Protein AF-A0A383SAB3-F1 (afdb_monomer_lite)

Secondary structure (DSSP, 8-state):
-----------TT-TT---------PPPP-----S----S-------GGG--SHHHHHHHHHHHHHHHHHHHHTSTTS---------------------------PPP-----GGGS--SS-GGGHHHHHHHHHT-SSHHHHHHHHHHHBTTTEETTEE-TTHHHHHHHHHHHHHTT---HHHHHHHHHHHHHHHT-EE-HHHHHTT---HHHHHHHHHHTTHHHHHHHTTT---HHHHHHHHHHHHHH---HHHHHHHHHHHGGG--SHHHHHHHHHHHTT-

Structure (mmCIF, N/CA/C/O backbone):
data_AF-A0A383SAB3-F1
#
_entry.id   AF-A0A383SAB3-F1
#
loop_
_atom_site.group_PDB
_atom_site.id
_atom_site.type_symbol
_atom_site.label_atom_id
_atom_site.label_alt_id
_atom_site.label_comp_id
_atom_site.label_asym_id
_atom_site.label_entity_id
_atom_site.label_seq_id
_atom_site.pdbx_PDB_ins_code
_atom_site.Cartn_x
_atom_site.Cartn_y
_atom_site.Cartn_z
_atom_site.occupancy
_atom_site.B_iso_or_equiv
_atom_site.auth_seq_id
_atom_site.auth_comp_id
_atom_site.auth_asym_id
_atom_site.auth_atom_id
_atom_site.pdbx_PDB_model_num
ATOM 1 N N . MET A 1 1 ? 2.280 35.292 -30.117 1.00 26.11 1 MET A N 1
ATOM 2 C CA . MET A 1 1 ? 1.836 35.722 -28.777 1.00 26.11 1 MET A CA 1
ATOM 3 C C . MET A 1 1 ? 2.493 34.779 -27.786 1.00 26.11 1 MET A C 1
ATOM 5 O O . MET A 1 1 ? 2.210 33.592 -27.833 1.00 26.11 1 MET A O 1
ATOM 9 N N . THR A 1 2 ? 3.459 35.274 -27.017 1.00 22.58 2 THR A N 1
ATOM 10 C CA . THR A 1 2 ? 4.266 34.495 -26.065 1.00 22.58 2 THR A CA 1
ATOM 11 C C . THR A 1 2 ? 3.622 34.627 -24.689 1.00 22.58 2 THR A C 1
ATOM 13 O O . THR A 1 2 ? 3.412 35.750 -24.236 1.00 22.58 2 THR A O 1
ATOM 16 N N . LEU A 1 3 ? 3.266 33.519 -24.038 1.00 21.50 3 LEU A N 1
ATOM 17 C CA . LEU A 1 3 ? 2.732 33.537 -22.673 1.00 21.50 3 LEU A CA 1
ATOM 18 C C . LEU A 1 3 ? 3.895 33.459 -21.679 1.00 21.50 3 LEU A C 1
ATOM 20 O O . LEU A 1 3 ? 4.522 32.415 -21.537 1.00 21.50 3 LEU A O 1
ATOM 24 N N . ILE A 1 4 ? 4.173 34.571 -20.995 1.00 24.61 4 ILE A N 1
ATOM 25 C CA . ILE A 1 4 ? 5.025 34.619 -19.802 1.00 24.61 4 ILE A CA 1
ATOM 26 C C . ILE A 1 4 ? 4.080 34.716 -18.602 1.00 24.61 4 ILE A C 1
ATOM 28 O O . ILE A 1 4 ? 3.370 35.708 -18.458 1.00 24.61 4 ILE A O 1
ATOM 32 N N . PHE A 1 5 ? 4.049 33.690 -17.750 1.00 24.27 5 PHE A N 1
ATOM 33 C CA . PHE A 1 5 ? 3.331 33.736 -16.476 1.00 24.27 5 PHE A CA 1
ATOM 34 C C . PHE A 1 5 ? 4.288 34.170 -15.362 1.00 24.27 5 PHE A C 1
ATOM 36 O O . PHE A 1 5 ? 5.189 33.424 -14.988 1.00 24.27 5 PHE A O 1
ATOM 43 N N . TRP A 1 6 ? 4.045 35.346 -14.787 1.00 23.72 6 TRP A N 1
ATOM 44 C CA . TRP A 1 6 ? 4.377 35.632 -13.393 1.00 23.72 6 TRP A CA 1
ATOM 45 C C . TRP A 1 6 ? 3.052 35.729 -12.645 1.00 23.72 6 TRP A C 1
ATOM 47 O O . TRP A 1 6 ? 2.234 36.590 -12.952 1.00 23.72 6 TRP A O 1
ATOM 57 N N . ASN A 1 7 ? 2.814 34.833 -11.690 1.00 23.66 7 ASN A N 1
ATOM 58 C CA . ASN A 1 7 ? 1.684 34.956 -10.780 1.00 23.66 7 ASN A CA 1
ATOM 59 C C . ASN A 1 7 ? 2.190 34.820 -9.347 1.00 23.66 7 ASN A C 1
ATOM 61 O O . ASN A 1 7 ? 2.565 33.727 -8.924 1.00 23.66 7 ASN A O 1
ATOM 65 N N . LYS A 1 8 ? 2.159 35.926 -8.606 1.00 26.81 8 LYS A N 1
ATOM 66 C CA . LYS A 1 8 ? 1.722 35.901 -7.215 1.00 26.81 8 LYS A CA 1
ATOM 67 C C . LYS A 1 8 ? 0.891 37.146 -6.954 1.00 26.81 8 LYS A C 1
ATOM 69 O O . LYS A 1 8 ? 1.346 38.260 -7.193 1.00 26.81 8 LYS A O 1
ATOM 74 N N . HIS A 1 9 ? -0.291 36.930 -6.391 1.00 31.17 9 HIS A N 1
ATOM 75 C CA . HIS A 1 9 ? -0.923 37.885 -5.498 1.00 31.17 9 HIS A CA 1
ATOM 76 C C . HIS A 1 9 ? 0.098 38.325 -4.434 1.00 31.17 9 HIS A C 1
ATOM 78 O O . HIS A 1 9 ? 0.350 37.619 -3.461 1.00 31.17 9 HIS A O 1
ATOM 84 N N . VAL A 1 10 ? 0.704 39.486 -4.671 1.00 32.12 10 VAL A N 1
ATOM 85 C CA . VAL A 1 10 ? 1.356 40.361 -3.695 1.00 32.12 10 VAL A CA 1
ATOM 86 C C . VAL A 1 10 ? 0.712 41.740 -3.888 1.00 32.12 10 VAL A C 1
ATOM 88 O O . VAL A 1 10 ? 0.345 42.110 -5.001 1.00 32.12 10 VAL A O 1
ATOM 91 N N . GLN A 1 11 ? 0.473 42.423 -2.773 1.00 28.91 11 GLN A N 1
ATOM 92 C CA . GLN A 1 11 ? -0.430 43.564 -2.580 1.00 28.91 11 GLN A CA 1
ATOM 93 C C . GLN A 1 11 ? -0.123 44.842 -3.414 1.00 28.91 11 GLN A C 1
ATOM 95 O O . GLN A 1 11 ? 0.973 44.968 -3.960 1.00 28.91 11 GLN A O 1
ATOM 100 N N . PRO A 1 12 ? -1.071 45.807 -3.514 1.00 29.52 12 PRO A N 1
ATOM 101 C CA . PRO A 1 12 ? -1.128 46.831 -4.575 1.00 29.52 12 PRO A CA 1
ATOM 102 C C . PRO A 1 12 ? -0.145 48.024 -4.540 1.00 29.52 12 PRO A C 1
ATOM 104 O O . PRO A 1 12 ? -0.437 49.025 -5.188 1.00 29.52 12 PRO A O 1
ATOM 107 N N . GLU A 1 13 ? 1.002 47.982 -3.856 1.00 30.59 13 GLU A N 1
ATOM 108 C CA . GLU A 1 13 ? 1.811 49.207 -3.631 1.00 30.59 13 GLU A CA 1
ATOM 109 C C . GLU A 1 13 ? 3.139 49.310 -4.416 1.00 30.59 13 GLU A C 1
ATOM 111 O O . GLU A 1 13 ? 3.912 50.233 -4.190 1.00 30.59 13 GLU A O 1
ATOM 116 N N . MET A 1 14 ? 3.418 48.430 -5.391 1.00 25.55 14 MET A N 1
ATOM 117 C CA . MET A 1 14 ? 4.738 48.383 -6.072 1.00 25.55 14 MET A CA 1
ATOM 118 C C . MET A 1 14 ? 4.723 48.526 -7.609 1.00 25.55 14 MET A C 1
ATOM 120 O O . MET A 1 14 ? 5.726 48.256 -8.271 1.00 25.55 14 MET A O 1
ATOM 124 N N . ILE A 1 15 ? 3.622 48.982 -8.215 1.00 30.52 15 ILE A N 1
ATOM 125 C CA . ILE A 1 15 ? 3.552 49.227 -9.669 1.00 30.52 15 ILE A CA 1
ATOM 126 C C . ILE A 1 15 ? 3.970 50.671 -9.975 1.00 30.52 15 ILE A C 1
ATOM 128 O O . ILE A 1 15 ? 3.125 51.544 -10.156 1.00 30.52 15 ILE A O 1
ATOM 132 N N . SER A 1 16 ? 5.273 50.950 -10.061 1.00 29.11 16 SER A N 1
ATOM 133 C CA . SER A 1 16 ? 5.726 52.212 -10.678 1.00 29.11 16 SER A CA 1
ATOM 134 C C . SER A 1 16 ? 7.083 52.191 -11.379 1.00 29.11 16 SER A C 1
ATOM 136 O O . SER A 1 16 ? 7.506 53.230 -11.882 1.00 29.11 16 SER A O 1
ATOM 138 N N . LEU A 1 17 ? 7.750 51.045 -11.537 1.00 30.14 17 LEU A N 1
ATOM 139 C CA . LEU A 1 17 ? 8.958 50.984 -12.360 1.00 30.14 17 LEU A CA 1
ATOM 140 C C . LEU A 1 17 ? 8.946 49.787 -13.303 1.00 30.14 17 LEU A C 1
ATOM 142 O O . LEU A 1 17 ? 8.675 48.668 -12.894 1.00 30.14 17 LEU A O 1
ATOM 146 N N . VAL A 1 18 ? 9.317 50.073 -14.554 1.00 28.33 18 VAL A N 1
ATOM 147 C CA . VAL A 1 18 ? 9.632 49.171 -15.682 1.00 28.33 18 VAL A CA 1
ATOM 148 C C . VAL A 1 18 ? 8.635 49.316 -16.841 1.00 28.33 18 VAL A C 1
ATOM 150 O O . VAL A 1 18 ? 7.926 48.408 -17.261 1.00 28.33 18 VAL A O 1
ATOM 153 N N . LYS A 1 19 ? 8.641 50.517 -17.425 1.00 32.97 19 LYS A N 1
ATOM 154 C CA . LYS A 1 19 ? 8.488 50.708 -18.871 1.00 32.97 19 LYS A CA 1
ATOM 155 C C . LYS A 1 19 ? 9.777 51.360 -19.363 1.00 32.97 19 LYS A C 1
ATOM 157 O O . LYS A 1 19 ? 9.941 52.551 -19.111 1.00 32.97 19 LYS A O 1
ATOM 162 N N . LYS A 1 20 ? 10.661 50.602 -20.028 1.00 30.05 20 LYS A N 1
ATOM 163 C CA . LYS A 1 20 ? 11.461 51.049 -21.189 1.00 30.05 20 LYS A CA 1
ATOM 164 C C . LYS A 1 20 ? 12.427 49.971 -21.715 1.00 30.05 20 LYS A C 1
ATOM 166 O O . LYS A 1 20 ? 13.166 49.372 -20.948 1.00 30.05 20 LYS A O 1
ATOM 171 N N . ASP A 1 21 ? 12.371 49.823 -23.041 1.00 35.38 21 ASP A N 1
ATOM 172 C CA . ASP A 1 21 ? 13.425 49.458 -24.003 1.00 35.38 21 ASP A CA 1
ATOM 173 C C . ASP A 1 21 ? 14.078 48.064 -23.991 1.00 35.38 21 ASP A C 1
ATOM 175 O O . ASP A 1 21 ? 15.051 47.862 -23.282 1.00 35.38 21 ASP A O 1
ATOM 179 N N . VAL A 1 22 ? 13.681 47.189 -24.939 1.00 28.53 22 VAL A N 1
ATOM 180 C CA . VAL A 1 22 ? 14.609 46.334 -25.728 1.00 28.53 22 VAL A CA 1
ATOM 181 C C . VAL A 1 22 ? 14.022 46.059 -27.138 1.00 28.53 22 VAL A C 1
ATOM 183 O O . VAL A 1 22 ? 12.864 45.667 -27.267 1.00 28.53 22 VAL A O 1
ATOM 186 N N . LYS A 1 23 ? 14.822 46.270 -28.200 1.00 26.89 23 LYS A N 1
ATOM 187 C CA . LYS A 1 23 ? 14.536 46.021 -29.642 1.00 26.89 23 LYS A CA 1
ATOM 188 C C . LYS A 1 23 ? 15.012 44.614 -30.085 1.00 26.89 23 LYS A C 1
ATOM 190 O O . LYS A 1 23 ? 16.007 44.150 -29.538 1.00 26.89 23 LYS A O 1
ATOM 195 N N . PRO A 1 24 ? 14.417 43.967 -31.114 1.00 33.78 24 PRO A N 1
ATOM 196 C CA . PRO A 1 24 ? 14.868 42.659 -31.610 1.00 33.78 24 PRO A CA 1
ATOM 197 C C . PRO A 1 24 ? 15.977 42.771 -32.681 1.00 33.78 24 PRO A C 1
ATOM 199 O O . PRO A 1 24 ? 15.892 43.621 -33.568 1.00 33.78 24 PRO A O 1
ATOM 202 N N . GLN A 1 25 ? 16.984 41.888 -32.639 1.00 27.11 25 GLN A N 1
ATOM 203 C CA . GLN A 1 25 ? 17.977 41.674 -33.709 1.00 27.11 25 GLN A CA 1
ATOM 204 C C . GLN A 1 25 ? 17.886 40.238 -34.261 1.00 27.11 25 GLN A C 1
ATOM 206 O O . GLN A 1 25 ? 17.720 39.285 -33.504 1.00 27.11 25 GLN A O 1
ATOM 211 N N . LEU A 1 26 ? 17.971 40.119 -35.592 1.00 30.52 26 LEU A N 1
ATOM 212 C CA . LEU A 1 26 ? 17.999 38.886 -36.395 1.00 30.52 26 LEU A CA 1
ATOM 213 C C . LEU A 1 26 ? 19.404 38.250 -36.386 1.00 30.52 26 LEU A C 1
ATOM 215 O O . LEU A 1 26 ? 20.393 38.976 -36.469 1.00 30.52 26 LEU A O 1
ATOM 219 N N . LEU A 1 27 ? 19.488 36.915 -36.365 1.00 26.72 27 LEU A N 1
ATOM 220 C CA . LEU A 1 27 ? 20.730 36.147 -36.563 1.00 26.72 27 LEU A CA 1
ATOM 221 C C . LEU A 1 27 ? 20.838 35.613 -38.011 1.00 26.72 27 LEU A C 1
ATOM 223 O O . LEU A 1 27 ? 19.799 35.314 -38.608 1.00 26.72 27 LEU A O 1
ATOM 227 N N . PRO A 1 28 ? 22.057 35.478 -38.581 1.00 27.86 28 PRO A N 1
ATOM 228 C CA . PRO A 1 28 ? 22.278 34.942 -39.924 1.00 27.86 28 PRO A CA 1
ATOM 229 C C . PRO A 1 28 ? 22.400 33.405 -39.958 1.00 27.86 28 PRO A C 1
ATOM 231 O O . PRO A 1 28 ? 22.571 32.747 -38.933 1.00 27.86 28 PRO A O 1
ATOM 234 N N . ALA A 1 29 ? 22.281 32.869 -41.175 1.00 36.28 29 ALA A N 1
ATOM 235 C CA . ALA A 1 29 ? 22.234 31.455 -41.540 1.00 36.28 29 ALA A CA 1
ATOM 236 C C . ALA A 1 29 ? 23.601 30.730 -41.511 1.00 36.28 29 ALA A C 1
ATOM 238 O O . ALA A 1 29 ? 24.644 31.373 -41.575 1.00 36.28 29 ALA A O 1
ATOM 239 N N . ASP A 1 30 ? 23.512 29.390 -41.509 1.00 27.77 30 ASP A N 1
ATOM 240 C CA . ASP A 1 30 ? 24.533 28.347 -41.751 1.00 27.77 30 ASP A CA 1
ATOM 241 C C . ASP A 1 30 ? 25.254 27.719 -40.546 1.00 27.77 30 ASP A C 1
ATOM 243 O O . ASP A 1 30 ? 26.310 28.197 -40.152 1.00 27.77 30 ASP A O 1
ATOM 247 N N . ILE A 1 31 ? 24.781 26.538 -40.092 1.00 25.88 31 ILE A N 1
ATOM 248 C CA . ILE A 1 31 ? 25.624 25.433 -39.569 1.00 25.88 31 ILE A CA 1
ATOM 249 C C . ILE A 1 31 ? 24.997 24.063 -39.936 1.00 25.88 31 ILE A C 1
ATOM 251 O O . ILE A 1 31 ? 23.820 23.811 -39.679 1.00 25.88 31 ILE A O 1
ATOM 255 N N . ARG A 1 32 ? 25.802 23.170 -40.542 1.00 25.53 32 ARG A N 1
ATOM 256 C CA . ARG A 1 32 ? 25.488 21.766 -40.897 1.00 25.53 32 ARG A CA 1
ATOM 257 C C . ARG A 1 32 ? 25.635 20.821 -39.694 1.00 25.53 32 ARG A C 1
ATOM 259 O O . ARG A 1 32 ? 26.532 20.996 -38.878 1.00 25.53 32 ARG A O 1
ATOM 266 N N . MET A 1 33 ? 24.802 19.777 -39.637 1.00 29.23 33 MET A N 1
ATOM 267 C CA . MET A 1 33 ? 24.785 18.777 -38.561 1.00 29.23 33 MET A CA 1
ATOM 268 C C . MET A 1 33 ? 25.847 17.680 -38.729 1.00 29.23 33 MET A C 1
ATOM 270 O O . MET A 1 33 ? 25.784 16.914 -39.687 1.00 29.23 33 MET A O 1
ATOM 274 N N . THR A 1 34 ? 26.722 17.528 -37.731 1.00 26.19 34 THR A N 1
ATOM 275 C CA . THR A 1 34 ? 27.390 16.261 -37.377 1.00 26.19 34 THR A CA 1
ATOM 276 C C . THR A 1 34 ? 27.716 16.252 -35.880 1.00 26.19 34 THR A C 1
ATOM 278 O O . THR A 1 34 ? 28.284 17.221 -35.387 1.00 26.19 34 THR A O 1
ATOM 281 N N . GLY A 1 35 ? 27.424 15.144 -35.191 1.00 23.03 35 GLY A N 1
ATOM 282 C CA . GLY A 1 35 ? 27.874 14.875 -33.817 1.00 23.03 35 GLY A CA 1
ATOM 283 C C . GLY A 1 35 ? 26.851 15.243 -32.740 1.00 23.03 35 GLY A C 1
ATOM 284 O O . GLY A 1 35 ? 26.605 16.410 -32.463 1.00 23.03 35 GLY A O 1
ATOM 285 N N . VAL A 1 36 ? 26.254 14.223 -32.123 1.00 35.06 36 VAL A N 1
ATOM 286 C CA . VAL A 1 36 ? 25.335 14.354 -30.986 1.00 35.06 36 VAL A CA 1
ATOM 287 C C . VAL A 1 36 ? 26.075 14.951 -29.784 1.00 35.06 36 VAL A C 1
ATOM 289 O O . VAL A 1 36 ? 27.025 14.363 -29.279 1.00 35.06 36 VAL A O 1
ATOM 292 N N . SER A 1 37 ? 25.599 16.102 -29.312 1.00 22.95 37 SER A N 1
ATOM 293 C CA . SER A 1 37 ? 25.908 16.689 -28.006 1.00 22.95 37 SER A CA 1
ATOM 294 C C . SER A 1 37 ? 24.652 17.408 -27.520 1.00 22.95 37 SER A C 1
ATOM 296 O O . SER A 1 37 ? 24.275 18.446 -28.061 1.00 22.95 37 SER A O 1
ATOM 298 N N . TRP A 1 38 ? 23.965 16.837 -26.530 1.00 26.48 38 TRP A N 1
ATOM 299 C CA . TRP A 1 38 ? 22.809 17.475 -25.903 1.00 26.48 38 TRP A CA 1
ATOM 300 C C . TRP A 1 38 ? 23.276 18.326 -24.723 1.00 26.48 38 TRP A C 1
ATOM 302 O O . TRP A 1 38 ? 23.442 17.835 -23.609 1.00 26.48 38 TRP A O 1
ATOM 312 N N . ARG A 1 39 ? 23.465 19.622 -24.968 1.00 29.12 39 ARG A N 1
ATOM 313 C CA . ARG A 1 39 ? 23.349 20.665 -23.944 1.00 29.12 39 ARG A CA 1
ATOM 314 C C . ARG A 1 39 ? 22.649 21.865 -24.567 1.00 29.12 39 ARG A C 1
ATOM 316 O O . ARG A 1 39 ? 23.322 22.700 -25.147 1.00 29.12 39 ARG A O 1
ATOM 323 N N . GLU A 1 40 ? 21.317 21.877 -24.492 1.00 25.33 40 GLU A N 1
ATOM 324 C CA . GLU A 1 40 ? 20.430 23.047 -24.327 1.00 25.33 40 GLU A CA 1
ATOM 325 C C . GLU A 1 40 ? 18.946 22.635 -24.494 1.00 25.33 40 GLU A C 1
ATOM 327 O O . GLU A 1 40 ? 18.661 21.611 -25.121 1.00 25.33 40 GLU A O 1
ATOM 332 N N . PRO A 1 41 ? 17.991 23.365 -23.878 1.00 26.78 41 PRO A N 1
ATOM 333 C CA . PRO A 1 41 ? 16.586 22.966 -23.815 1.00 26.78 41 PRO A CA 1
ATOM 334 C C . PRO A 1 41 ? 15.902 23.010 -25.186 1.00 26.78 41 PRO A C 1
ATOM 336 O O . PRO A 1 41 ? 15.956 24.005 -25.907 1.00 26.78 41 PRO A O 1
ATOM 339 N N . VAL A 1 42 ? 15.190 21.933 -25.518 1.00 24.41 42 VAL A N 1
ATOM 340 C CA . VAL A 1 42 ? 14.361 21.841 -26.724 1.00 24.41 42 VAL A CA 1
ATOM 341 C C . VAL A 1 42 ? 13.137 22.743 -26.562 1.00 24.41 42 VAL A C 1
ATOM 343 O O . VAL A 1 42 ? 12.252 22.471 -25.751 1.00 24.41 42 VAL A O 1
ATOM 346 N N . ALA A 1 43 ? 13.058 23.815 -27.349 1.00 27.00 43 ALA A N 1
ATOM 347 C CA . ALA A 1 43 ? 11.837 24.600 -27.479 1.00 27.00 43 ALA A CA 1
ATOM 348 C C . ALA A 1 43 ? 10.835 23.838 -28.362 1.00 27.00 43 ALA A C 1
ATOM 350 O O . ALA A 1 43 ? 10.998 23.752 -29.578 1.00 27.00 43 ALA A O 1
ATOM 351 N N . ILE A 1 44 ? 9.786 23.280 -27.754 1.00 29.58 44 ILE A N 1
ATOM 352 C CA . ILE A 1 44 ? 8.686 22.645 -28.487 1.00 29.58 44 ILE A CA 1
ATOM 353 C C . ILE A 1 44 ? 7.732 23.747 -28.966 1.00 29.58 44 ILE A C 1
ATOM 355 O O . ILE A 1 44 ? 7.040 24.380 -28.167 1.00 29.58 44 ILE A O 1
ATOM 359 N N . GLN A 1 45 ? 7.682 23.990 -30.277 1.00 29.98 45 GLN A N 1
ATOM 360 C CA . GLN A 1 45 ? 6.653 24.834 -30.888 1.00 29.98 45 GLN A CA 1
ATOM 361 C C . GLN A 1 45 ? 5.331 24.057 -30.955 1.00 29.98 45 GLN A C 1
ATOM 363 O O . GLN A 1 45 ? 5.182 23.140 -31.757 1.00 29.98 45 GLN A O 1
ATOM 368 N N . LEU A 1 46 ? 4.355 24.439 -30.129 1.00 34.66 46 LEU A N 1
ATOM 369 C CA . LEU A 1 46 ? 2.978 23.947 -30.226 1.00 34.66 46 LEU A CA 1
ATOM 370 C C . LEU A 1 46 ? 2.096 25.015 -30.887 1.00 34.66 46 LEU A C 1
ATOM 372 O O . LEU A 1 46 ? 1.967 26.131 -30.380 1.00 34.66 46 LEU A O 1
ATOM 376 N N . ASP A 1 47 ? 1.486 24.678 -32.028 1.00 33.94 47 ASP A N 1
ATOM 377 C CA . ASP A 1 47 ? 0.526 25.548 -32.717 1.00 33.94 47 ASP A CA 1
ATOM 378 C C . ASP A 1 47 ? -0.856 25.454 -32.053 1.00 33.94 47 ASP A C 1
ATOM 380 O O . ASP A 1 47 ? -1.669 24.568 -32.327 1.00 33.94 47 ASP A O 1
ATOM 384 N N . VAL A 1 48 ? -1.121 26.400 -31.153 1.00 34.06 48 VAL A N 1
ATOM 385 C CA . VAL A 1 48 ? -2.334 26.457 -30.321 1.00 34.06 48 VAL A CA 1
ATOM 386 C C . VAL A 1 48 ? -3.608 26.698 -31.153 1.00 34.06 48 VAL A C 1
ATOM 388 O O . VAL A 1 48 ? -4.713 26.460 -30.672 1.00 34.06 48 VAL A O 1
ATOM 391 N N . ARG A 1 49 ? -3.502 27.110 -32.429 1.00 34.03 49 ARG A N 1
ATOM 392 C CA . ARG A 1 49 ? -4.677 27.385 -33.283 1.00 34.03 49 ARG A CA 1
ATOM 393 C C . ARG A 1 49 ? -5.443 26.137 -33.737 1.00 34.03 49 ARG A C 1
ATOM 395 O O . ARG A 1 49 ? -6.557 26.280 -34.230 1.00 34.03 49 ARG A O 1
ATOM 402 N N . LYS A 1 50 ? -4.897 24.930 -33.548 1.00 35.88 50 LYS A N 1
ATOM 403 C CA . LYS A 1 50 ? -5.565 23.654 -33.882 1.00 35.88 50 LYS A CA 1
ATOM 404 C C . LYS A 1 50 ? -6.122 22.887 -32.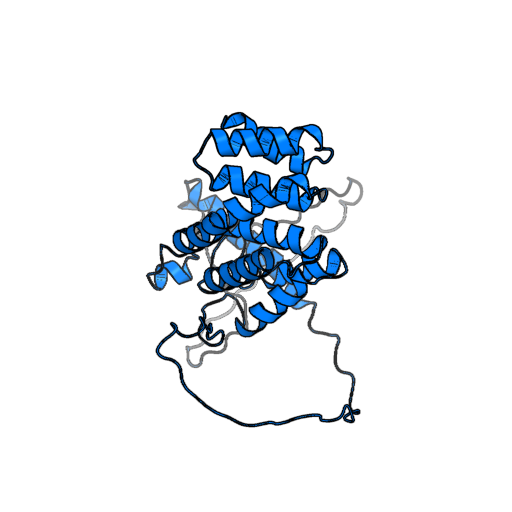673 1.00 35.88 50 LYS A C 1
ATOM 406 O O . LYS A 1 50 ? -6.630 21.784 -32.842 1.00 35.88 50 LYS A O 1
ATOM 411 N N . MET A 1 51 ? -6.038 23.435 -31.459 1.00 40.00 51 MET A N 1
ATOM 412 C CA . MET A 1 51 ? -6.354 22.705 -30.225 1.00 40.00 51 MET A CA 1
ATOM 413 C C . MET A 1 51 ? -7.684 23.166 -29.617 1.00 40.00 51 MET A C 1
ATOM 415 O O . MET A 1 51 ? -7.725 24.108 -28.833 1.00 40.00 51 MET A O 1
ATOM 419 N N . THR A 1 52 ? -8.784 22.499 -29.977 1.00 35.78 52 THR A N 1
ATOM 420 C CA . THR A 1 52 ? -10.151 22.841 -29.524 1.00 35.78 52 THR A CA 1
ATOM 421 C C . THR A 1 52 ? -10.758 21.839 -28.533 1.00 35.78 52 THR A C 1
ATOM 423 O O . THR A 1 52 ? -11.918 21.989 -28.156 1.00 35.78 52 THR A O 1
ATOM 426 N N . SER A 1 53 ? -10.006 20.828 -28.072 1.00 39.66 53 SER A N 1
ATOM 427 C CA . SER A 1 53 ? -10.529 19.787 -27.170 1.00 39.66 53 SER A CA 1
ATOM 428 C C . SER A 1 53 ? -9.933 19.850 -25.757 1.00 39.66 53 SER A C 1
ATOM 430 O O . SER A 1 53 ? -8.756 20.167 -25.572 1.00 39.66 53 SER A O 1
ATOM 432 N N . ARG A 1 54 ? -10.739 19.481 -24.747 1.00 35.12 54 ARG A N 1
ATOM 433 C CA . ARG A 1 54 ? -10.337 19.376 -23.328 1.00 35.12 54 ARG A CA 1
ATOM 434 C C . ARG A 1 54 ? -9.101 18.490 -23.107 1.00 35.12 54 ARG A C 1
ATOM 436 O O . ARG A 1 54 ? -8.319 18.775 -22.207 1.00 35.12 54 ARG A O 1
ATOM 443 N N . ALA A 1 55 ? -8.881 17.478 -23.949 1.00 31.67 55 ALA A N 1
ATOM 444 C CA . ALA A 1 55 ? -7.716 16.596 -23.868 1.00 31.67 55 ALA A CA 1
ATOM 445 C C . ALA A 1 55 ? -6.393 17.340 -24.139 1.00 31.67 55 ALA A C 1
ATOM 447 O O . ALA A 1 55 ? -5.377 17.055 -23.510 1.00 31.67 55 ALA A O 1
ATOM 448 N N . SER A 1 56 ? -6.407 18.353 -25.010 1.00 33.66 56 SER A N 1
ATOM 449 C CA . SER A 1 56 ? -5.210 19.121 -25.374 1.00 33.66 56 SER A CA 1
ATOM 450 C C . SER A 1 56 ? -4.734 20.056 -24.252 1.00 33.66 56 SER A C 1
ATOM 452 O O . SER A 1 56 ? -3.539 20.306 -24.126 1.00 33.66 56 SER A O 1
ATOM 454 N N . LEU A 1 57 ? -5.646 20.528 -23.393 1.00 33.84 57 LEU A N 1
ATOM 455 C CA . LEU A 1 57 ? -5.319 21.350 -22.219 1.00 33.84 57 LEU A CA 1
ATOM 456 C C . LEU A 1 57 ? -4.695 20.529 -21.080 1.00 33.84 57 LEU A C 1
ATOM 458 O O . LEU A 1 57 ? -3.797 21.017 -20.395 1.00 33.84 57 LEU A O 1
ATOM 462 N N . VAL A 1 58 ? -5.121 19.272 -20.910 1.00 35.16 58 VAL A N 1
ATOM 463 C CA . VAL A 1 58 ? -4.575 18.355 -19.891 1.00 35.16 58 VAL A CA 1
ATOM 464 C C . VAL A 1 58 ? -3.114 18.014 -20.184 1.00 35.16 58 VAL A C 1
ATOM 466 O O . VAL A 1 58 ? -2.290 18.014 -19.273 1.00 35.16 58 VAL A O 1
ATOM 469 N N . VAL A 1 59 ? -2.764 17.803 -21.456 1.00 36.53 59 VAL A N 1
ATOM 470 C CA . VAL A 1 59 ? -1.382 17.510 -21.876 1.00 36.53 59 VAL A CA 1
ATOM 471 C C . VAL A 1 59 ? -0.443 18.686 -21.576 1.00 36.53 59 VAL A C 1
ATOM 473 O O . VAL A 1 59 ? 0.660 18.483 -21.074 1.00 36.53 59 VAL A O 1
ATOM 476 N N . ILE A 1 60 ? -0.892 19.924 -21.804 1.00 36.66 60 ILE A N 1
ATOM 477 C CA . ILE A 1 60 ? -0.096 21.128 -21.514 1.00 36.66 60 ILE A CA 1
ATOM 478 C C . ILE A 1 60 ? 0.107 21.305 -20.003 1.00 36.66 60 ILE A C 1
ATOM 480 O O . ILE A 1 60 ? 1.209 21.640 -19.566 1.00 36.66 60 ILE A O 1
ATOM 484 N N . LEU A 1 61 ? -0.926 21.042 -19.196 1.00 32.56 61 LEU A N 1
ATOM 485 C CA . LEU A 1 61 ? -0.823 21.132 -17.740 1.00 32.56 61 LEU A CA 1
ATOM 486 C C . LEU A 1 61 ? 0.125 20.060 -17.173 1.00 32.56 61 LEU A C 1
ATOM 488 O O . LEU A 1 61 ? 0.938 20.376 -16.306 1.00 32.56 61 LEU A O 1
ATOM 492 N N . LYS A 1 62 ? 0.086 18.833 -17.717 1.00 35.88 62 LYS A N 1
ATOM 493 C CA . LYS A 1 62 ? 1.009 17.743 -17.356 1.00 35.88 62 LYS A CA 1
ATOM 494 C C . LYS A 1 62 ? 2.471 18.120 -17.625 1.00 35.88 62 LYS A C 1
ATOM 496 O O . LYS A 1 62 ? 3.296 18.017 -16.724 1.00 35.88 62 LYS A O 1
ATOM 501 N N . ILE A 1 63 ? 2.779 18.659 -18.809 1.00 37.34 63 ILE A N 1
ATOM 502 C CA . ILE A 1 63 ? 4.148 19.085 -19.165 1.00 37.34 63 ILE A CA 1
ATOM 503 C C . ILE A 1 63 ? 4.640 20.224 -18.253 1.00 37.34 63 ILE A C 1
ATOM 505 O O . ILE A 1 63 ? 5.789 20.219 -17.807 1.00 37.34 63 ILE A O 1
ATOM 509 N N . TYR A 1 64 ? 3.777 21.196 -17.937 1.00 32.75 64 TYR A N 1
ATOM 510 C CA . TYR A 1 64 ? 4.137 22.331 -17.080 1.00 32.75 64 TYR A CA 1
ATOM 511 C C . TYR A 1 64 ? 4.414 21.917 -15.622 1.00 32.75 64 TYR A C 1
ATOM 513 O O . TYR A 1 64 ? 5.307 22.473 -14.980 1.00 32.75 64 TYR A O 1
ATOM 521 N N . ILE A 1 65 ? 3.683 20.924 -15.105 1.00 36.78 65 ILE A N 1
ATOM 522 C CA . ILE A 1 65 ? 3.894 20.375 -13.758 1.00 36.78 65 ILE A CA 1
ATOM 523 C C . ILE A 1 65 ? 5.207 19.579 -13.698 1.00 36.78 65 ILE A C 1
ATOM 525 O O . ILE A 1 65 ? 6.007 19.828 -12.794 1.00 36.78 65 ILE A O 1
ATOM 529 N N . SER A 1 66 ? 5.493 18.724 -14.689 1.00 39.06 66 SER A N 1
ATOM 530 C CA . SER A 1 66 ? 6.760 17.977 -14.769 1.00 39.06 66 SER A CA 1
ATOM 531 C C . SER A 1 66 ? 7.990 18.895 -14.807 1.00 39.06 66 SER A C 1
ATOM 533 O O . SER A 1 66 ? 8.981 18.632 -14.130 1.00 39.06 66 SER A O 1
ATOM 535 N N . LEU A 1 67 ? 7.925 20.023 -15.525 1.00 35.66 67 LEU A N 1
ATOM 536 C CA . LEU A 1 67 ? 9.040 20.978 -15.599 1.00 35.66 67 LEU A CA 1
ATOM 537 C C . LEU A 1 67 ? 9.273 21.757 -14.293 1.00 35.66 67 LEU A C 1
ATOM 539 O O . LEU A 1 67 ? 10.415 22.093 -13.985 1.00 35.66 67 LEU A O 1
ATOM 543 N N . LYS A 1 68 ? 8.231 22.028 -13.492 1.00 36.53 68 LYS A N 1
ATOM 544 C CA . LYS A 1 68 ? 8.397 22.670 -12.173 1.00 36.53 68 LYS A CA 1
ATOM 545 C C . LYS A 1 68 ? 8.944 21.726 -11.103 1.00 36.53 68 LYS A C 1
ATOM 547 O O . LYS A 1 68 ? 9.616 22.199 -10.189 1.00 36.53 68 LYS A O 1
ATOM 552 N N . GLN A 1 69 ? 8.675 20.426 -11.205 1.00 43.53 69 GLN A N 1
ATOM 553 C CA . GLN A 1 69 ? 9.139 19.431 -10.231 1.00 43.53 69 GLN A CA 1
ATOM 554 C C . GLN A 1 69 ? 10.595 18.989 -10.457 1.00 43.53 69 GLN A C 1
ATOM 556 O O . GLN A 1 69 ? 11.242 18.532 -9.521 1.00 43.53 69 GLN A O 1
ATOM 561 N N . LEU A 1 70 ? 11.156 19.242 -11.646 1.00 37.91 70 LEU A N 1
ATOM 562 C CA . LEU A 1 70 ? 12.592 19.098 -11.928 1.00 37.91 70 LEU A CA 1
ATOM 563 C C . LEU A 1 70 ? 13.465 20.206 -11.300 1.00 37.91 70 LEU A C 1
ATOM 565 O O . LEU A 1 70 ? 14.662 20.007 -11.110 1.00 37.91 70 LEU A O 1
ATOM 569 N N . GLY A 1 71 ? 12.885 21.360 -10.948 1.00 29.36 71 GLY A N 1
ATOM 570 C CA . GLY A 1 71 ? 13.593 22.487 -10.322 1.00 29.36 71 GLY A CA 1
ATOM 571 C C . GLY A 1 71 ? 14.267 22.164 -8.975 1.00 29.36 71 GLY A C 1
ATOM 572 O O . GLY A 1 71 ? 15.458 22.427 -8.837 1.00 29.36 71 GLY A O 1
ATOM 573 N N . PRO A 1 72 ? 13.567 21.567 -7.992 1.00 37.62 72 PRO A N 1
ATOM 574 C CA . PRO A 1 72 ? 14.174 21.231 -6.700 1.00 37.62 72 PRO A CA 1
ATOM 575 C C . PRO A 1 72 ? 15.126 20.019 -6.742 1.00 37.62 72 PRO A C 1
ATOM 577 O O . PRO A 1 72 ? 16.002 19.912 -5.887 1.00 37.62 72 PRO A O 1
ATOM 580 N N . ALA A 1 73 ? 15.020 19.130 -7.738 1.00 31.84 73 ALA A N 1
ATOM 581 C CA . ALA A 1 73 ? 15.907 17.964 -7.867 1.00 31.84 73 ALA A CA 1
ATOM 582 C C . ALA A 1 73 ? 17.339 18.332 -8.318 1.00 31.84 73 ALA A C 1
ATOM 584 O O . ALA A 1 73 ? 18.283 17.574 -8.095 1.00 31.84 73 ALA A O 1
ATOM 585 N N . LEU A 1 74 ? 17.524 19.511 -8.924 1.00 31.17 74 LEU A N 1
ATOM 586 C CA . LEU A 1 74 ? 18.820 19.990 -9.417 1.00 31.17 74 LEU A CA 1
ATOM 587 C C . LEU A 1 74 ? 19.643 20.777 -8.378 1.00 31.17 74 LEU A C 1
ATOM 589 O O . LEU A 1 74 ? 20.849 20.924 -8.568 1.00 31.17 74 LEU A O 1
ATOM 593 N N . GLU A 1 75 ? 19.051 21.222 -7.263 1.00 28.38 75 GLU A N 1
ATOM 594 C CA . GLU A 1 75 ? 19.772 21.933 -6.188 1.00 28.38 75 GLU A CA 1
ATOM 595 C C . GLU A 1 75 ? 20.403 21.002 -5.135 1.00 28.38 75 GLU A C 1
ATOM 597 O O . GLU A 1 75 ? 21.276 21.424 -4.378 1.00 28.38 75 GLU A O 1
ATOM 602 N N . MET A 1 76 ? 20.069 19.708 -5.120 1.00 26.84 76 MET A N 1
ATOM 603 C CA . MET A 1 76 ? 20.580 18.753 -4.124 1.00 26.84 76 MET A CA 1
ATOM 604 C C . MET A 1 76 ? 21.870 18.030 -4.564 1.00 26.84 76 MET A C 1
ATOM 606 O O . MET A 1 76 ? 22.045 16.840 -4.310 1.00 26.84 76 MET A O 1
ATOM 610 N N . LYS A 1 77 ? 22.786 18.727 -5.256 1.00 29.12 77 LYS A N 1
ATOM 611 C CA . LYS A 1 77 ? 24.072 18.159 -5.722 1.00 29.12 77 LYS A CA 1
ATOM 612 C C . LYS A 1 77 ? 25.337 18.920 -5.299 1.00 29.12 77 LYS A C 1
ATOM 614 O O . LYS A 1 77 ? 26.405 18.624 -5.826 1.00 29.12 77 LYS A O 1
ATOM 619 N N . SER A 1 78 ? 25.285 19.843 -4.331 1.00 30.64 78 SER A N 1
ATOM 620 C CA . SER A 1 78 ? 26.479 20.629 -3.949 1.00 30.64 78 SER A CA 1
ATOM 621 C C . SER A 1 78 ? 26.972 20.503 -2.503 1.00 30.64 78 SER A C 1
ATOM 623 O O . SER 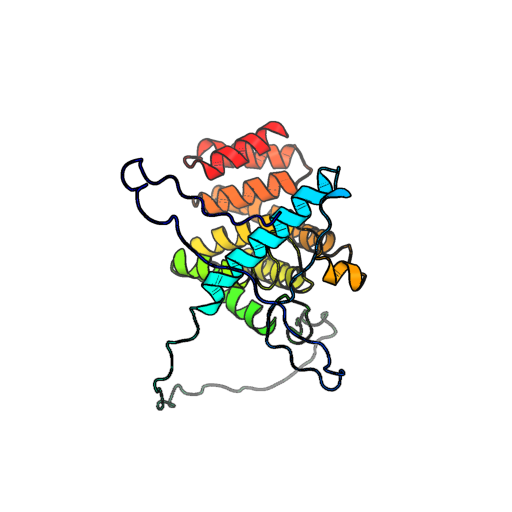A 1 78 ? 27.719 21.371 -2.056 1.00 30.64 78 SER A O 1
ATOM 625 N N . GLN A 1 79 ? 26.623 19.453 -1.759 1.00 30.50 79 GLN A N 1
ATOM 626 C CA . GLN A 1 79 ? 27.239 19.196 -0.452 1.00 30.50 79 GLN A CA 1
ATOM 627 C C . GLN A 1 79 ? 27.394 17.695 -0.240 1.00 30.50 79 GLN A C 1
ATOM 629 O O . GLN A 1 79 ? 26.441 17.054 0.157 1.00 30.50 79 GLN A O 1
ATOM 634 N N . PHE A 1 80 ? 28.559 17.145 -0.584 1.00 26.20 80 PHE A N 1
ATOM 635 C CA . PHE A 1 80 ? 29.254 16.057 0.126 1.00 26.20 80 PHE A CA 1
ATOM 636 C C . PHE A 1 80 ? 30.537 15.730 -0.655 1.00 26.20 80 PHE A C 1
ATOM 638 O O . PHE A 1 80 ? 30.616 14.790 -1.439 1.00 26.20 80 PHE A O 1
ATOM 645 N N . VAL A 1 81 ? 31.557 16.564 -0.452 1.00 25.66 81 VAL A N 1
ATOM 646 C CA . VAL A 1 81 ? 32.963 16.170 -0.593 1.00 25.66 81 VAL A CA 1
ATOM 647 C C . VAL A 1 81 ? 33.551 16.357 0.799 1.00 25.66 81 VAL A C 1
ATOM 649 O O . VAL A 1 81 ? 33.642 17.485 1.275 1.00 25.66 81 VAL A O 1
ATOM 652 N N . GLY A 1 82 ? 33.859 15.256 1.482 1.00 24.89 82 GLY A N 1
ATOM 653 C CA . GLY A 1 82 ? 34.417 15.283 2.832 1.00 24.89 82 GLY A CA 1
ATOM 654 C C . GLY A 1 82 ? 34.527 13.887 3.438 1.00 24.89 82 GLY A C 1
ATOM 655 O O . GLY A 1 82 ? 33.538 13.338 3.903 1.00 24.89 82 GLY A O 1
ATOM 656 N N . ASP A 1 83 ? 35.739 13.342 3.355 1.00 24.95 83 ASP A N 1
ATOM 657 C CA . ASP A 1 83 ? 36.353 12.239 4.105 1.00 24.95 83 ASP A CA 1
ATOM 658 C C . ASP A 1 83 ? 35.523 11.441 5.126 1.00 24.95 83 ASP A C 1
ATOM 660 O O . ASP A 1 83 ? 35.161 11.959 6.177 1.00 24.95 83 ASP A O 1
ATOM 664 N N . VAL A 1 84 ? 35.472 10.114 4.929 1.00 26.64 84 VAL A N 1
ATOM 665 C CA . VAL A 1 84 ? 35.696 9.142 6.019 1.00 26.64 84 VAL A CA 1
ATOM 666 C C . VAL A 1 84 ? 36.530 7.968 5.487 1.00 26.64 84 VAL A C 1
ATOM 668 O O . VAL A 1 84 ? 36.021 6.989 4.945 1.00 26.64 84 VAL A O 1
ATOM 671 N N . LYS A 1 85 ? 37.852 8.067 5.659 1.00 25.17 85 LYS A N 1
ATOM 672 C CA . LYS A 1 85 ? 38.745 6.908 5.804 1.00 25.17 85 LYS A CA 1
ATOM 673 C C . LYS A 1 85 ? 38.721 6.464 7.272 1.00 25.17 85 LYS A C 1
ATOM 675 O O . LYS A 1 85 ? 38.734 7.311 8.157 1.00 25.17 85 LYS A O 1
ATOM 680 N N . SER A 1 86 ? 38.844 5.150 7.485 1.00 25.64 86 SER A N 1
ATOM 681 C CA . SER A 1 86 ? 39.137 4.456 8.756 1.00 25.64 86 SER A CA 1
ATOM 682 C C . SER A 1 86 ? 37.936 4.033 9.614 1.00 25.64 86 SER A C 1
ATOM 684 O O . SER A 1 86 ? 37.440 4.797 10.432 1.00 25.64 86 SER A O 1
ATOM 686 N N . ASN A 1 87 ? 37.537 2.760 9.503 1.00 23.88 87 ASN A N 1
ATOM 687 C CA . ASN A 1 87 ? 37.766 1.757 10.560 1.00 23.88 87 ASN A CA 1
ATOM 688 C C . ASN A 1 87 ? 37.119 0.409 10.190 1.00 23.88 87 ASN A C 1
ATOM 690 O O . ASN A 1 87 ? 35.959 0.141 10.486 1.00 23.88 87 ASN A O 1
ATOM 694 N N . MET A 1 88 ? 37.924 -0.478 9.599 1.00 22.33 88 MET A N 1
ATOM 695 C CA . MET A 1 88 ? 37.794 -1.917 9.836 1.00 22.33 88 MET A CA 1
ATOM 696 C C . MET A 1 88 ? 38.251 -2.200 11.270 1.00 22.33 88 MET A C 1
ATOM 698 O O . MET A 1 88 ? 39.331 -1.742 11.643 1.00 22.33 88 MET A O 1
ATOM 702 N N . THR A 1 89 ? 37.494 -2.996 12.034 1.00 23.75 89 THR A N 1
ATOM 703 C CA . THR A 1 89 ? 37.958 -4.246 12.684 1.00 23.75 89 THR A CA 1
ATOM 704 C C . THR A 1 89 ? 36.995 -4.708 13.795 1.00 23.75 89 THR A C 1
ATOM 706 O O . THR A 1 89 ? 36.673 -3.939 14.693 1.00 23.75 89 THR A O 1
ATOM 709 N N . LYS A 1 90 ? 36.702 -6.023 13.770 1.00 25.44 90 LYS A N 1
ATOM 710 C CA . LYS A 1 90 ? 36.176 -6.926 14.825 1.00 25.44 90 LYS A CA 1
ATOM 711 C C . LYS A 1 90 ? 34.673 -6.908 15.132 1.00 25.44 90 LYS A C 1
ATOM 713 O O . LYS A 1 90 ? 34.204 -6.041 15.847 1.00 25.44 90 LYS A O 1
ATOM 718 N N . ILE A 1 91 ? 34.007 -8.000 14.737 1.00 27.02 91 ILE A N 1
ATOM 719 C CA . ILE A 1 91 ? 33.375 -9.027 15.603 1.00 27.02 91 ILE A CA 1
ATOM 720 C C . ILE A 1 91 ? 33.444 -10.338 14.785 1.00 27.02 91 ILE A C 1
ATOM 722 O O . ILE A 1 91 ? 32.882 -10.424 13.704 1.00 27.02 91 ILE A O 1
ATOM 726 N N . SER A 1 92 ? 34.464 -11.169 15.009 1.00 25.89 92 SER A N 1
ATOM 727 C CA . SER A 1 92 ? 34.455 -12.419 15.792 1.00 25.89 92 SER A CA 1
ATOM 728 C C . SER A 1 92 ? 33.480 -13.496 15.303 1.00 25.89 92 SER A C 1
ATOM 730 O O . SER A 1 92 ? 32.276 -13.431 15.517 1.00 25.89 92 SER A O 1
ATOM 732 N N . SER A 1 93 ? 34.097 -14.527 14.730 1.00 24.69 93 SER A N 1
ATOM 733 C CA . SER A 1 93 ? 33.611 -15.865 14.409 1.00 24.69 93 SER A CA 1
ATOM 734 C C . SER A 1 93 ? 32.861 -16.563 15.543 1.00 24.69 93 SER A C 1
ATOM 736 O O . SER A 1 93 ? 33.326 -16.503 16.679 1.00 24.69 93 SER A O 1
ATOM 738 N N . HIS A 1 94 ? 31.849 -17.370 15.205 1.00 25.06 94 HIS A N 1
ATOM 739 C CA . HIS A 1 94 ? 31.709 -18.732 15.733 1.00 25.06 94 HIS A CA 1
ATOM 740 C C . HIS A 1 94 ? 30.794 -19.606 14.850 1.00 25.06 94 HIS A C 1
ATOM 742 O O . HIS A 1 94 ? 29.635 -19.275 14.634 1.00 25.06 94 HIS A O 1
ATOM 748 N N . ARG A 1 95 ? 31.345 -20.775 14.479 1.00 26.56 95 ARG A N 1
ATOM 749 C CA . ARG A 1 95 ? 30.716 -22.040 14.039 1.00 26.56 95 ARG A CA 1
ATOM 750 C C . ARG A 1 95 ? 30.251 -22.196 12.585 1.00 26.56 95 ARG A C 1
ATOM 752 O O . ARG A 1 95 ? 29.083 -22.057 12.256 1.00 26.56 95 ARG A O 1
ATOM 759 N N . GLU A 1 96 ? 31.182 -22.717 11.788 1.00 28.33 96 GLU A N 1
ATOM 760 C CA . GLU A 1 96 ? 30.917 -23.803 10.839 1.00 28.33 96 GLU A CA 1
ATOM 761 C C . GLU A 1 96 ? 30.555 -25.093 11.595 1.00 28.33 96 GLU A C 1
ATOM 763 O O . GLU A 1 96 ? 31.198 -25.407 12.599 1.00 28.33 96 GLU A O 1
ATOM 768 N N . LEU A 1 97 ? 29.570 -25.846 11.092 1.00 28.19 97 LEU A N 1
ATOM 769 C CA . LEU A 1 97 ? 29.458 -27.305 11.222 1.00 28.19 97 LEU A CA 1
ATOM 770 C C . LEU A 1 97 ? 28.528 -27.852 10.112 1.00 28.19 97 LEU A C 1
ATOM 772 O O . LEU A 1 97 ? 27.309 -27.792 10.210 1.00 28.19 97 LEU A O 1
ATOM 776 N N . SER A 1 98 ? 29.174 -28.347 9.055 1.00 28.95 98 SER A N 1
ATOM 777 C CA . SER A 1 98 ? 28.883 -29.529 8.221 1.00 28.95 98 SER A CA 1
ATOM 778 C C . SER A 1 98 ? 27.457 -29.872 7.739 1.00 28.95 98 SER A C 1
ATOM 780 O O . SER A 1 98 ? 26.644 -30.442 8.456 1.00 28.95 98 SER A O 1
ATOM 782 N N . ILE A 1 99 ? 27.275 -29.675 6.427 1.00 31.19 99 ILE A N 1
ATOM 783 C CA . ILE A 1 99 ? 26.725 -30.580 5.389 1.00 31.19 99 ILE A CA 1
ATOM 784 C C . ILE A 1 99 ? 26.144 -31.930 5.879 1.00 31.19 99 ILE A C 1
ATOM 786 O O . ILE A 1 99 ? 26.892 -32.800 6.320 1.00 31.19 99 ILE A O 1
ATOM 790 N N . SER A 1 100 ? 24.856 -32.194 5.612 1.00 26.91 100 SER A N 1
ATOM 791 C CA . SER A 1 100 ? 24.433 -33.161 4.573 1.00 26.91 100 SER A CA 1
ATOM 792 C C . SER A 1 100 ? 22.909 -33.356 4.477 1.00 26.91 100 SER A C 1
ATOM 794 O O . SER A 1 100 ? 22.187 -33.235 5.458 1.00 26.91 100 SER A O 1
ATOM 796 N N . GLN A 1 101 ? 22.511 -33.785 3.272 1.00 30.22 101 GLN A N 1
ATOM 797 C CA . GLN A 1 101 ? 21.271 -34.460 2.857 1.00 30.22 101 GLN A CA 1
ATOM 798 C C . GLN A 1 101 ? 20.179 -33.594 2.217 1.00 30.22 101 GLN A C 1
ATOM 800 O O . GLN A 1 101 ? 19.421 -32.879 2.862 1.00 30.22 101 GLN A O 1
ATOM 805 N N . GLY A 1 102 ? 20.126 -33.721 0.886 1.00 34.66 102 GLY A N 1
ATOM 806 C CA . GLY A 1 102 ? 19.116 -33.145 0.019 1.00 34.66 102 GLY A CA 1
ATOM 807 C C . GLY A 1 102 ? 17.758 -33.810 0.197 1.00 34.66 102 GLY A C 1
ATOM 808 O O . GLY A 1 102 ? 17.641 -35.035 0.237 1.00 34.66 102 GLY A O 1
ATOM 809 N N . VAL A 1 103 ? 16.737 -32.963 0.227 1.00 34.22 103 VAL A N 1
ATOM 810 C CA . VAL A 1 103 ? 15.339 -33.342 0.084 1.00 34.22 103 VAL A CA 1
ATOM 811 C C . VAL A 1 103 ? 14.788 -32.545 -1.095 1.00 34.22 103 VAL A C 1
ATOM 813 O O . VAL A 1 103 ? 14.627 -31.335 -1.038 1.00 34.22 103 VAL A O 1
ATOM 816 N N . HIS A 1 104 ? 14.635 -33.262 -2.202 1.00 32.84 104 HIS A N 1
ATOM 817 C CA . HIS A 1 104 ? 13.596 -33.136 -3.220 1.00 32.84 104 HIS A CA 1
ATOM 818 C C . HIS A 1 104 ? 12.782 -31.818 -3.274 1.00 32.84 104 HIS A C 1
ATOM 820 O O . HIS A 1 104 ? 11.809 -31.658 -2.547 1.00 32.84 104 HIS A O 1
ATOM 826 N N . GLY A 1 105 ? 13.145 -30.948 -4.226 1.00 36.31 105 GLY A N 1
ATOM 827 C CA . GLY A 1 105 ? 12.233 -30.131 -5.043 1.00 36.31 105 GLY A CA 1
ATOM 828 C C . GLY A 1 105 ? 11.168 -29.304 -4.323 1.00 36.31 105 GLY A C 1
ATOM 829 O O . GLY A 1 105 ? 9.980 -29.575 -4.479 1.00 36.31 105 GLY A O 1
ATOM 830 N N . MET A 1 106 ? 11.593 -28.263 -3.613 1.00 34.00 106 MET A N 1
ATOM 831 C CA . MET A 1 106 ? 10.748 -27.120 -3.259 1.00 34.00 106 MET A CA 1
ATOM 832 C C . MET A 1 106 ? 10.953 -26.054 -4.354 1.00 34.00 106 MET A C 1
ATOM 834 O O . MET A 1 106 ? 12.100 -25.893 -4.770 1.00 34.00 106 MET A O 1
ATOM 838 N N . PRO A 1 107 ? 9.911 -25.393 -4.896 1.00 42.59 107 PRO A N 1
ATOM 839 C CA . PRO A 1 107 ? 10.104 -24.352 -5.905 1.00 42.59 107 PRO A CA 1
ATOM 840 C C . PRO A 1 107 ? 11.029 -23.273 -5.340 1.00 42.59 107 PRO A C 1
ATOM 842 O O . PRO A 1 107 ? 10.798 -22.806 -4.225 1.00 42.59 107 PRO A O 1
ATOM 845 N N . ASP A 1 108 ? 12.093 -22.975 -6.084 1.00 45.03 108 ASP A N 1
ATOM 846 C CA . ASP A 1 108 ? 13.154 -22.038 -5.716 1.00 45.03 108 ASP A CA 1
ATOM 847 C C . ASP A 1 108 ? 12.588 -20.677 -5.272 1.00 45.03 108 ASP A C 1
ATOM 849 O O . ASP A 1 108 ? 11.626 -20.183 -5.858 1.00 45.03 108 ASP A O 1
ATOM 853 N N . ASP A 1 109 ? 13.211 -20.089 -4.245 1.00 46.56 109 ASP A N 1
ATOM 854 C CA . ASP A 1 109 ? 13.020 -18.704 -3.793 1.00 46.56 109 ASP A CA 1
ATOM 855 C C . ASP A 1 109 ? 12.832 -17.744 -4.984 1.00 46.56 109 ASP A C 1
ATOM 857 O O . ASP A 1 109 ? 13.665 -17.711 -5.895 1.00 46.56 109 ASP A O 1
ATOM 861 N N . ASP A 1 110 ? 11.775 -16.923 -4.937 1.00 61.59 110 ASP A N 1
ATOM 862 C CA . ASP A 1 110 ? 11.462 -15.820 -5.860 1.00 61.59 110 ASP A CA 1
ATOM 863 C C . ASP A 1 110 ? 12.520 -14.695 -5.769 1.00 61.59 110 ASP A C 1
ATOM 865 O O . ASP A 1 110 ? 12.244 -13.548 -5.401 1.00 61.59 110 ASP A O 1
ATOM 869 N N . PHE A 1 111 ? 13.778 -15.007 -6.081 1.00 78.50 111 PHE A N 1
ATOM 870 C CA . PHE A 1 111 ? 14.852 -14.030 -6.112 1.00 78.50 111 PHE A CA 1
ATOM 871 C C . PHE A 1 111 ? 14.641 -13.091 -7.301 1.00 78.50 111 PHE A C 1
ATOM 873 O O . PHE A 1 111 ? 14.911 -13.421 -8.458 1.00 78.50 111 PHE A O 1
ATOM 880 N N . VAL A 1 112 ? 14.142 -11.893 -7.010 1.00 88.94 112 VAL A N 1
ATOM 881 C CA . VAL A 1 112 ? 14.021 -10.822 -7.998 1.00 88.94 112 VAL A CA 1
ATOM 882 C C . VAL A 1 112 ? 15.419 -10.331 -8.362 1.00 88.94 112 VAL A C 1
ATOM 884 O O . VAL A 1 112 ? 16.118 -9.745 -7.533 1.00 88.94 112 VAL A O 1
ATOM 887 N N . ASP A 1 113 ? 15.813 -10.510 -9.621 1.00 93.88 113 ASP A N 1
ATOM 888 C CA . ASP A 1 113 ? 17.011 -9.870 -10.160 1.00 93.88 113 ASP A CA 1
ATOM 889 C C . ASP A 1 113 ? 16.742 -8.386 -10.434 1.00 93.88 113 ASP A C 1
ATOM 891 O O . ASP A 1 113 ? 16.383 -7.974 -11.540 1.00 93.88 113 ASP A O 1
ATOM 895 N N . TRP A 1 114 ? 16.912 -7.573 -9.390 1.00 95.38 114 TRP A N 1
ATOM 896 C CA . TRP A 1 114 ? 16.657 -6.135 -9.431 1.00 95.38 114 TRP A CA 1
ATOM 897 C C . TRP A 1 114 ? 17.446 -5.414 -10.518 1.00 95.38 114 TRP A C 1
ATOM 899 O O . TRP A 1 114 ? 16.958 -4.413 -11.021 1.00 95.38 114 TRP A O 1
ATOM 909 N N . SER A 1 115 ? 18.611 -5.920 -10.934 1.00 93.38 115 SER A N 1
ATOM 910 C CA . SER A 1 115 ? 19.442 -5.259 -11.948 1.00 93.38 115 SER A CA 1
ATOM 911 C C . SER A 1 115 ? 18.799 -5.210 -13.342 1.00 93.38 115 SER A C 1
ATOM 913 O O . SER A 1 115 ? 19.180 -4.379 -14.169 1.00 93.38 115 SER A O 1
ATOM 915 N N . HIS A 1 116 ? 17.795 -6.056 -13.590 1.00 92.62 116 HIS A N 1
ATOM 916 C CA . HIS A 1 116 ? 17.103 -6.172 -14.873 1.00 92.62 116 HIS A CA 1
ATOM 917 C C . HIS A 1 116 ? 15.635 -5.727 -14.838 1.00 92.62 116 HIS A C 1
ATOM 919 O O . HIS A 1 116 ? 14.940 -5.816 -15.853 1.00 92.62 116 HIS A O 1
ATOM 925 N N . VAL A 1 117 ? 15.154 -5.226 -13.700 1.00 96.38 117 VAL A N 1
ATOM 926 C CA . VAL A 1 117 ? 13.783 -4.727 -13.564 1.00 96.38 117 VAL A CA 1
ATOM 927 C C . VAL A 1 117 ? 13.692 -3.296 -14.094 1.00 96.38 117 VAL A C 1
ATOM 929 O O . VAL A 1 117 ? 14.475 -2.432 -13.707 1.00 96.38 117 VAL A O 1
ATOM 932 N N . ARG A 1 118 ? 12.716 -3.011 -14.964 1.00 97.50 118 ARG A N 1
ATOM 933 C CA . ARG A 1 118 ? 12.464 -1.639 -15.434 1.00 97.50 118 ARG A CA 1
ATOM 934 C C . ARG A 1 118 ? 11.866 -0.784 -14.317 1.00 97.50 118 ARG A C 1
ATOM 936 O O . ARG A 1 118 ? 10.876 -1.159 -13.689 1.00 97.50 118 ARG A O 1
ATOM 943 N N . ALA A 1 119 ? 12.460 0.381 -14.107 1.00 97.88 119 ALA A N 1
ATOM 944 C CA . ALA A 1 119 ? 12.045 1.380 -13.135 1.00 97.88 119 ALA A CA 1
ATOM 945 C C . ALA A 1 119 ? 12.374 2.783 -13.675 1.00 97.88 119 ALA A C 1
ATOM 947 O O . ALA A 1 119 ? 13.002 2.906 -14.731 1.00 97.88 119 ALA A O 1
ATOM 948 N N . ALA A 1 120 ? 11.949 3.838 -12.981 1.00 96.81 120 ALA A N 1
ATOM 949 C CA . ALA A 1 120 ? 12.279 5.204 -13.389 1.00 96.81 120 ALA A CA 1
ATOM 950 C C . ALA A 1 120 ? 13.755 5.557 -13.135 1.00 96.81 120 ALA A C 1
ATOM 952 O O . ALA A 1 120 ? 14.344 6.335 -13.887 1.00 96.81 120 ALA A O 1
ATOM 953 N N . GLU A 1 121 ? 14.348 4.987 -12.083 1.00 96.19 121 GLU A N 1
ATOM 954 C CA . GLU A 1 121 ? 15.753 5.169 -11.713 1.00 96.19 121 GLU A CA 1
ATOM 955 C C . GLU A 1 121 ? 16.441 3.806 -11.513 1.00 96.19 121 GLU A C 1
ATOM 957 O O . GLU A 1 121 ? 16.028 2.807 -12.095 1.00 96.19 121 GLU A O 1
ATOM 962 N N . ASP A 1 122 ? 17.525 3.757 -10.731 1.00 97.12 122 ASP A N 1
ATOM 963 C CA . ASP A 1 122 ? 18.218 2.512 -10.398 1.00 97.12 122 ASP A CA 1
ATOM 964 C C . ASP A 1 122 ? 17.304 1.601 -9.548 1.00 97.12 122 ASP A C 1
ATOM 966 O O . ASP A 1 122 ? 16.999 1.945 -8.401 1.00 97.12 122 ASP A O 1
ATOM 970 N N . PRO A 1 123 ? 16.859 0.442 -10.062 1.00 97.38 123 PRO A N 1
ATOM 971 C CA . PRO A 1 123 ? 15.968 -0.472 -9.344 1.00 97.38 123 PRO A CA 1
ATOM 972 C C . PRO A 1 123 ? 16.642 -1.177 -8.157 1.00 97.38 123 PRO A C 1
ATOM 974 O O . PRO A 1 123 ? 15.953 -1.641 -7.249 1.00 97.38 123 PRO A O 1
ATOM 977 N N . THR A 1 124 ? 17.977 -1.248 -8.111 1.00 97.56 124 THR A N 1
ATOM 978 C CA . THR A 1 124 ? 18.703 -1.984 -7.059 1.00 97.56 124 THR A CA 1
ATOM 979 C C . THR A 1 124 ? 18.585 -1.332 -5.680 1.00 97.56 124 THR A C 1
ATOM 981 O O . THR A 1 124 ? 18.823 -1.979 -4.659 1.00 97.56 124 THR A O 1
ATOM 984 N N . VAL A 1 125 ? 18.152 -0.068 -5.621 1.00 97.62 125 VAL A N 1
ATOM 985 C CA . VAL A 1 125 ? 17.925 0.658 -4.363 1.00 97.62 125 VAL A CA 1
ATOM 986 C C . VAL A 1 125 ? 16.583 0.317 -3.706 1.00 97.62 125 VAL A C 1
ATOM 988 O O . VAL A 1 125 ? 16.406 0.593 -2.517 1.00 97.62 125 VAL A O 1
ATOM 991 N N . LEU A 1 126 ? 15.634 -0.254 -4.459 1.00 98.50 126 LEU A N 1
ATOM 992 C CA . LEU A 1 126 ? 14.250 -0.459 -4.019 1.00 98.50 126 LEU A CA 1
ATOM 993 C C . LEU A 1 126 ? 14.121 -1.425 -2.831 1.00 98.50 126 LEU A C 1
ATOM 995 O O . LEU A 1 126 ? 13.417 -1.064 -1.888 1.00 98.50 126 LEU A O 1
ATOM 999 N N . PRO A 1 127 ? 14.821 -2.578 -2.772 1.00 98.31 127 PRO A N 1
ATOM 1000 C CA . PRO A 1 127 ? 14.760 -3.456 -1.599 1.00 98.31 127 PRO A CA 1
ATOM 1001 C C . PRO A 1 127 ? 15.189 -2.760 -0.311 1.00 98.31 127 PRO A C 1
ATOM 1003 O O . PRO A 1 127 ? 14.542 -2.898 0.727 1.00 98.31 127 PRO A O 1
ATOM 1006 N N . GLY A 1 128 ? 16.270 -1.978 -0.388 1.00 98.19 128 GLY A N 1
ATOM 1007 C CA . GLY A 1 128 ? 16.774 -1.206 0.742 1.00 98.19 128 GLY A CA 1
ATOM 1008 C C . GLY A 1 128 ? 15.805 -0.104 1.159 1.00 98.19 128 GLY A C 1
ATOM 1009 O O . GLY A 1 128 ? 15.591 0.088 2.350 1.00 98.19 128 GLY A O 1
ATOM 1010 N N . ALA A 1 129 ? 15.179 0.581 0.197 1.00 98.69 129 ALA A N 1
ATOM 1011 C CA . ALA A 1 129 ? 14.168 1.597 0.481 1.00 98.69 129 ALA A CA 1
ATOM 1012 C C . ALA A 1 129 ? 12.906 0.993 1.121 1.00 98.69 129 ALA A C 1
ATOM 1014 O O . ALA A 1 129 ? 12.384 1.566 2.073 1.00 98.69 129 ALA A O 1
ATOM 1015 N N . VAL A 1 130 ? 12.446 -0.180 0.669 1.00 98.81 130 VAL A N 1
ATOM 1016 C CA . VAL A 1 130 ? 11.329 -0.892 1.313 1.00 98.81 130 VAL A CA 1
ATOM 1017 C C . VAL A 1 130 ? 11.701 -1.290 2.740 1.00 98.81 130 VAL A C 1
ATOM 1019 O O . VAL A 1 130 ? 10.927 -1.025 3.652 1.00 98.81 130 VAL A O 1
ATOM 1022 N N . GLY A 1 131 ? 12.897 -1.845 2.966 1.00 98.56 131 GLY A N 1
ATOM 1023 C CA . GLY A 1 131 ? 13.376 -2.147 4.320 1.00 98.56 131 GLY A CA 1
ATOM 1024 C C . GLY A 1 131 ? 13.423 -0.909 5.224 1.00 98.56 131 GLY A C 1
ATOM 1025 O O . GLY A 1 131 ? 12.882 -0.931 6.326 1.00 98.56 131 GLY A O 1
ATOM 1026 N N . GLU A 1 132 ? 13.991 0.197 4.731 1.00 98.75 132 GLU A N 1
ATOM 1027 C CA . GLU A 1 132 ? 14.054 1.481 5.445 1.00 98.75 132 GLU A CA 1
ATOM 1028 C C . GLU A 1 132 ? 12.657 2.023 5.778 1.00 98.75 132 GLU A C 1
ATOM 1030 O O . GLU A 1 132 ? 12.453 2.535 6.876 1.00 98.75 132 GLU A O 1
ATOM 1035 N N . MET A 1 133 ? 11.693 1.894 4.859 1.00 98.75 133 MET A N 1
ATOM 1036 C CA . MET A 1 133 ? 10.306 2.309 5.077 1.00 98.75 133 MET A CA 1
ATOM 1037 C C . MET A 1 133 ? 9.631 1.453 6.148 1.00 98.75 133 MET A C 1
ATOM 1039 O O . MET A 1 133 ? 9.072 2.000 7.097 1.00 98.75 133 MET A O 1
ATOM 1043 N N . MET A 1 134 ? 9.687 0.128 6.001 1.00 98.75 134 MET A N 1
ATOM 1044 C CA . MET A 1 134 ? 8.957 -0.807 6.857 1.00 98.75 134 MET A CA 1
ATOM 1045 C C . MET A 1 134 ? 9.483 -0.789 8.293 1.00 98.75 134 MET A C 1
ATOM 1047 O O . MET A 1 134 ? 8.694 -0.814 9.231 1.00 98.75 134 MET A O 1
ATOM 1051 N N . GLU A 1 135 ? 10.795 -0.665 8.487 1.00 98.25 135 GLU A N 1
ATOM 1052 C CA . GLU A 1 135 ? 11.439 -0.701 9.808 1.00 98.25 135 GLU A CA 1
ATOM 1053 C C . GLU A 1 135 ? 11.715 0.708 10.379 1.00 98.25 135 GLU A C 1
ATOM 1055 O O . GLU A 1 135 ? 12.414 0.867 11.382 1.00 98.25 135 GLU A O 1
ATOM 1060 N N . ALA A 1 136 ? 11.161 1.757 9.759 1.00 98.38 136 ALA A N 1
ATOM 1061 C CA . ALA A 1 136 ? 11.443 3.146 10.105 1.00 98.38 136 ALA A CA 1
ATOM 1062 C C . ALA A 1 136 ? 11.128 3.473 11.581 1.00 98.38 136 ALA A C 1
ATOM 1064 O O . ALA A 1 136 ? 9.992 3.281 12.025 1.00 98.38 136 ALA A O 1
ATOM 1065 N N . PRO A 1 137 ? 12.067 4.066 12.344 1.00 97.62 137 PRO A N 1
ATOM 1066 C CA . PRO A 1 137 ? 11.827 4.427 13.741 1.00 97.62 137 PRO A CA 1
ATOM 1067 C C . PRO A 1 137 ? 11.056 5.746 13.901 1.00 97.62 137 PRO A C 1
ATOM 1069 O O . PRO A 1 137 ? 10.601 6.054 15.001 1.00 97.62 137 PRO A O 1
ATOM 1072 N N . THR A 1 138 ? 10.918 6.539 12.833 1.00 97.88 138 THR A N 1
ATOM 1073 C CA . THR A 1 138 ? 10.186 7.815 12.835 1.00 97.88 138 THR A CA 1
ATOM 1074 C C . THR A 1 138 ? 9.354 7.967 11.556 1.00 97.88 138 THR A C 1
ATOM 1076 O O . THR A 1 138 ? 9.711 7.390 10.519 1.00 97.88 138 THR A O 1
ATOM 1079 N N . PRO A 1 139 ? 8.269 8.764 11.581 1.00 96.62 139 PRO A N 1
ATOM 1080 C CA . PRO A 1 139 ? 7.445 8.985 10.397 1.00 96.62 139 PRO A CA 1
ATOM 1081 C C . PRO A 1 139 ? 8.198 9.712 9.273 1.00 96.62 139 PRO A C 1
ATOM 1083 O O . PRO A 1 139 ? 7.901 9.497 8.101 1.00 96.62 139 PRO A O 1
ATOM 1086 N N . GLU A 1 140 ? 9.197 10.540 9.588 1.00 98.25 140 GLU A N 1
ATOM 1087 C CA . GLU A 1 140 ? 10.018 11.239 8.591 1.00 98.25 140 GLU A CA 1
ATOM 1088 C C . GLU A 1 140 ? 10.882 10.269 7.784 1.00 98.25 140 GLU A C 1
ATOM 1090 O O . GLU A 1 140 ? 11.007 10.435 6.570 1.00 98.25 140 GLU A O 1
ATOM 1095 N N . ILE A 1 141 ? 11.454 9.252 8.440 1.00 98.38 141 ILE A N 1
ATOM 1096 C CA . ILE A 1 141 ? 12.247 8.211 7.771 1.00 98.38 141 ILE A CA 1
ATOM 1097 C C . ILE A 1 141 ? 11.336 7.357 6.892 1.00 98.38 141 ILE A C 1
ATOM 1099 O O . ILE A 1 141 ? 11.624 7.202 5.705 1.00 98.38 141 ILE A O 1
ATOM 1103 N N . ALA A 1 142 ? 10.196 6.907 7.431 1.00 98.50 142 ALA A N 1
ATOM 1104 C CA . ALA A 1 142 ? 9.213 6.124 6.680 1.00 98.50 142 ALA A CA 1
ATOM 1105 C C . ALA A 1 142 ? 8.768 6.871 5.415 1.00 98.50 142 ALA A C 1
ATOM 1107 O O . ALA A 1 142 ? 8.820 6.343 4.307 1.00 98.50 142 ALA A O 1
ATOM 1108 N N . LYS A 1 143 ? 8.414 8.152 5.569 1.00 98.31 143 LYS A N 1
ATOM 1109 C CA . LYS A 1 143 ? 7.967 9.014 4.474 1.00 98.31 143 LYS A CA 1
ATOM 1110 C C . LYS A 1 143 ? 9.067 9.280 3.449 1.00 98.31 143 LYS A C 1
ATOM 1112 O O . LYS A 1 143 ? 8.800 9.309 2.253 1.00 98.31 143 LYS A O 1
ATOM 1117 N N . LYS A 1 144 ? 10.308 9.502 3.887 1.00 98.50 144 LYS A N 1
ATOM 1118 C CA . LYS A 1 144 ? 11.439 9.702 2.973 1.00 98.50 144 LYS A CA 1
ATOM 1119 C C . LYS A 1 144 ? 11.700 8.449 2.137 1.00 98.50 144 LYS A C 1
ATOM 1121 O O . LYS A 1 144 ? 11.943 8.573 0.941 1.00 98.50 144 LYS A O 1
ATOM 1126 N N . ALA A 1 145 ? 11.649 7.274 2.757 1.00 98.75 145 ALA A N 1
ATOM 1127 C CA . ALA A 1 145 ? 11.803 6.002 2.067 1.00 98.75 145 ALA A CA 1
ATOM 1128 C C . ALA A 1 145 ? 10.641 5.746 1.093 1.00 98.75 145 ALA A C 1
ATOM 1130 O O . ALA A 1 145 ? 10.898 5.435 -0.066 1.00 98.75 145 ALA A O 1
ATOM 1131 N N . TYR A 1 146 ? 9.398 6.015 1.507 1.00 98.62 146 TYR A N 1
ATOM 1132 C CA . TYR A 1 146 ? 8.217 6.001 0.635 1.00 98.62 146 TYR A CA 1
ATOM 1133 C C . TYR A 1 146 ? 8.437 6.825 -0.648 1.00 98.62 146 TYR A C 1
ATOM 1135 O O . TYR A 1 146 ? 8.261 6.305 -1.746 1.00 98.62 146 TYR A O 1
ATOM 1143 N N . TRP A 1 147 ? 8.919 8.072 -0.541 1.00 98.38 147 TRP A N 1
ATOM 1144 C CA . TRP A 1 147 ? 9.152 8.937 -1.712 1.00 98.38 147 TRP A CA 1
ATOM 1145 C C . TRP A 1 147 ? 10.271 8.464 -2.642 1.00 98.38 147 TRP A C 1
ATOM 1147 O O . TRP A 1 147 ? 10.353 8.945 -3.767 1.00 98.38 147 TRP A O 1
ATOM 1157 N N . ARG A 1 148 ? 11.160 7.584 -2.170 1.00 98.31 148 ARG A N 1
ATOM 1158 C CA . ARG A 1 148 ? 12.172 6.931 -3.014 1.00 98.31 148 ARG A CA 1
ATOM 1159 C C . ARG A 1 148 ? 11.604 5.715 -3.748 1.00 98.31 148 ARG A C 1
ATOM 1161 O O . ARG A 1 148 ? 12.200 5.291 -4.734 1.00 98.31 148 ARG A O 1
ATOM 1168 N N . ILE A 1 149 ? 10.531 5.118 -3.223 1.00 98.81 149 ILE A N 1
ATOM 1169 C CA . ILE A 1 149 ? 9.851 3.958 -3.809 1.00 98.81 149 ILE A CA 1
ATOM 1170 C C . ILE A 1 149 ? 8.813 4.416 -4.837 1.00 98.81 149 ILE A C 1
ATOM 1172 O O . ILE A 1 149 ? 8.899 4.000 -5.991 1.00 98.81 149 ILE A O 1
ATOM 1176 N N . GLU A 1 150 ? 7.902 5.331 -4.474 1.00 98.25 150 GLU A N 1
ATOM 1177 C CA . GLU A 1 150 ? 7.291 6.230 -5.469 1.00 98.25 150 GLU A CA 1
ATOM 1178 C C . GLU A 1 150 ? 8.440 6.987 -6.173 1.00 98.25 150 GLU A C 1
ATOM 1180 O O . GLU A 1 150 ? 9.575 6.893 -5.759 1.00 98.25 150 GLU A O 1
ATOM 1185 N N . GLY A 1 151 ? 8.294 7.696 -7.274 1.00 97.00 151 GLY A N 1
ATOM 1186 C CA . GLY A 1 151 ? 9.435 8.259 -8.004 1.00 97.00 151 GLY A CA 1
ATOM 1187 C C . GLY A 1 151 ? 10.341 7.229 -8.700 1.00 97.00 151 GLY A C 1
ATOM 1188 O O . GLY A 1 151 ? 10.899 7.584 -9.730 1.00 97.00 151 GLY A O 1
ATOM 1189 N N . ASN A 1 152 ? 10.449 5.977 -8.230 1.00 98.31 152 ASN A N 1
ATOM 1190 C CA . ASN A 1 152 ? 11.253 4.923 -8.861 1.00 98.31 152 ASN A CA 1
ATOM 1191 C C . ASN A 1 152 ? 10.395 3.750 -9.373 1.00 98.31 152 ASN A C 1
ATOM 1193 O O . ASN A 1 152 ? 10.366 3.482 -10.573 1.00 98.31 152 ASN A O 1
ATOM 1197 N N . ALA A 1 153 ? 9.644 3.081 -8.496 1.00 98.56 153 ALA A N 1
ATOM 1198 C CA . ALA A 1 153 ? 8.765 1.970 -8.865 1.00 98.56 153 ALA A CA 1
ATOM 1199 C C . ALA A 1 153 ? 7.451 2.434 -9.517 1.00 98.56 153 ALA A C 1
ATOM 1201 O O . ALA A 1 153 ? 6.901 1.742 -10.374 1.00 98.56 153 ALA A O 1
ATOM 1202 N N . PHE A 1 154 ? 6.962 3.615 -9.141 1.00 98.38 154 PHE A N 1
ATOM 1203 C CA . PHE A 1 154 ? 5.817 4.282 -9.764 1.00 98.38 154 PHE A CA 1
ATOM 1204 C C . PHE A 1 154 ? 5.860 5.787 -9.499 1.00 98.38 154 PHE A C 1
ATOM 1206 O O . PHE A 1 154 ? 6.496 6.211 -8.545 1.00 98.38 154 PHE A O 1
ATOM 1213 N N . PHE A 1 155 ? 5.178 6.617 -10.286 1.00 94.06 155 PHE A N 1
ATOM 1214 C CA . PHE A 1 155 ? 5.059 8.055 -10.005 1.00 94.06 155 PHE A CA 1
ATOM 1215 C C . PHE A 1 155 ? 3.676 8.565 -10.392 1.00 94.06 155 PHE A C 1
ATOM 1217 O O . PHE A 1 155 ? 3.234 8.314 -11.509 1.00 94.06 155 PHE A O 1
ATOM 1224 N N . GLN A 1 156 ? 2.979 9.266 -9.485 1.00 92.69 156 GLN A N 1
ATOM 1225 C CA . GLN A 1 156 ? 1.582 9.680 -9.709 1.00 92.69 156 GLN A CA 1
ATOM 1226 C C . GLN A 1 156 ? 0.710 8.528 -10.242 1.00 92.69 156 GLN A C 1
ATOM 1228 O O . GLN A 1 156 ? -0.073 8.716 -11.174 1.00 92.69 156 GLN A O 1
ATOM 1233 N N . ARG A 1 157 ? 0.880 7.337 -9.648 1.00 96.19 157 ARG A N 1
ATOM 1234 C CA . ARG A 1 157 ? 0.178 6.087 -9.990 1.00 96.19 157 ARG A CA 1
ATOM 1235 C C . ARG A 1 157 ? 0.513 5.474 -11.361 1.00 96.19 157 ARG A C 1
ATOM 1237 O O . ARG A 1 157 ? -0.051 4.443 -11.715 1.00 96.19 157 ARG A O 1
ATOM 1244 N N . GLU A 1 158 ? 1.465 6.036 -12.107 1.00 98.25 158 GLU A N 1
ATOM 1245 C CA . GLU A 1 158 ? 2.031 5.389 -13.298 1.00 98.25 158 GLU A CA 1
ATOM 1246 C C . GLU A 1 158 ? 3.047 4.323 -12.869 1.00 98.25 158 GLU A C 1
ATOM 1248 O O . GLU A 1 158 ? 4.094 4.653 -12.310 1.00 98.25 158 GLU A O 1
ATOM 1253 N N . LEU A 1 159 ? 2.727 3.048 -13.101 1.00 98.75 159 LEU A N 1
ATOM 1254 C CA . LEU A 1 159 ? 3.493 1.894 -12.625 1.00 98.75 159 LEU A CA 1
ATOM 1255 C C . LEU A 1 159 ? 4.586 1.486 -13.622 1.00 98.75 159 LEU A C 1
ATOM 1257 O O . LEU A 1 159 ? 4.290 1.227 -14.790 1.00 98.75 159 LEU A O 1
ATOM 1261 N N . TYR A 1 160 ? 5.826 1.352 -13.152 1.00 98.62 160 TYR A N 1
ATOM 1262 C CA . TYR A 1 160 ? 6.905 0.680 -13.887 1.00 98.62 160 TYR A CA 1
ATOM 1263 C C . TYR A 1 160 ? 6.961 -0.798 -13.508 1.00 98.62 160 TYR A C 1
ATOM 1265 O O . TYR A 1 160 ? 6.420 -1.182 -12.472 1.00 98.62 160 TYR A O 1
ATOM 1273 N N . GLN A 1 161 ? 7.662 -1.630 -14.285 1.00 98.56 161 GLN A N 1
ATOM 1274 C CA . GLN A 1 161 ? 7.800 -3.066 -13.988 1.00 98.56 161 GLN A CA 1
ATOM 1275 C C . GLN A 1 161 ? 8.199 -3.344 -12.522 1.00 98.56 161 GLN A C 1
ATOM 1277 O O . GLN A 1 161 ? 7.741 -4.319 -11.930 1.00 98.56 161 GLN A O 1
ATOM 1282 N N . ALA A 1 162 ? 9.005 -2.465 -11.920 1.00 98.56 162 ALA A N 1
ATOM 1283 C CA . ALA A 1 162 ? 9.411 -2.509 -10.518 1.00 98.56 162 ALA A CA 1
ATOM 1284 C C . ALA A 1 162 ? 8.280 -2.422 -9.482 1.00 98.56 162 ALA A C 1
ATOM 1286 O O . ALA A 1 162 ? 8.472 -2.883 -8.356 1.00 98.56 162 ALA A O 1
ATOM 1287 N N . ALA A 1 163 ? 7.108 -1.887 -9.828 1.00 98.75 163 ALA A N 1
ATOM 1288 C CA . ALA A 1 163 ? 5.965 -1.823 -8.922 1.00 98.75 163 ALA A CA 1
ATOM 1289 C C . ALA A 1 163 ? 5.542 -3.215 -8.433 1.00 98.75 163 ALA A C 1
ATOM 1291 O O . ALA A 1 163 ? 5.233 -3.385 -7.257 1.00 98.75 163 ALA A O 1
ATOM 1292 N N . GLU A 1 164 ? 5.580 -4.228 -9.297 1.00 98.62 164 GLU A N 1
ATOM 1293 C CA . GLU A 1 164 ? 5.149 -5.584 -8.951 1.00 98.62 164 GLU A CA 1
ATOM 1294 C C . GLU A 1 164 ? 6.039 -6.262 -7.889 1.00 98.62 164 GLU A C 1
ATOM 1296 O O . GLU A 1 164 ? 5.508 -6.669 -6.853 1.00 98.62 164 GLU A O 1
ATOM 1301 N N . PRO A 1 165 ? 7.375 -6.365 -8.049 1.00 98.56 165 PRO A N 1
ATOM 1302 C CA . PRO A 1 165 ? 8.229 -6.929 -7.005 1.00 98.56 165 PRO A CA 1
ATOM 1303 C C . PRO A 1 165 ? 8.274 -6.072 -5.732 1.00 98.56 165 PRO A C 1
ATOM 1305 O O . PRO A 1 165 ? 8.379 -6.629 -4.643 1.00 98.56 165 PRO A O 1
ATOM 1308 N N . VAL A 1 166 ? 8.136 -4.742 -5.828 1.00 98.81 166 VAL A N 1
ATOM 1309 C CA . VAL A 1 166 ? 7.964 -3.881 -4.642 1.00 98.81 166 VAL A CA 1
ATOM 1310 C C . VAL A 1 166 ? 6.679 -4.233 -3.896 1.00 98.81 166 VAL A C 1
ATOM 1312 O O . VAL A 1 166 ? 6.705 -4.366 -2.674 1.00 98.81 166 VAL A O 1
ATOM 1315 N N . THR A 1 167 ? 5.576 -4.439 -4.620 1.00 98.88 167 THR A N 1
ATOM 1316 C CA . THR A 1 167 ? 4.288 -4.844 -4.041 1.00 98.88 167 THR A CA 1
ATOM 1317 C C . THR A 1 167 ? 4.430 -6.152 -3.271 1.00 98.88 167 THR A C 1
ATOM 1319 O O . THR A 1 167 ? 4.008 -6.218 -2.118 1.00 98.88 167 THR A O 1
ATOM 1322 N N . ARG A 1 168 ? 5.070 -7.174 -3.865 1.00 98.62 168 ARG A N 1
ATOM 1323 C CA . ARG A 1 168 ? 5.325 -8.455 -3.179 1.00 98.62 168 ARG A CA 1
ATOM 1324 C C . ARG A 1 168 ? 6.150 -8.251 -1.917 1.00 98.62 168 ARG A C 1
ATOM 1326 O O . ARG A 1 168 ? 5.721 -8.663 -0.849 1.00 98.62 168 ARG A O 1
ATOM 1333 N N . LEU A 1 169 ? 7.260 -7.519 -2.016 1.00 98.38 169 LEU A N 1
ATOM 1334 C CA . LEU A 1 169 ? 8.143 -7.290 -0.877 1.00 98.38 169 LEU A CA 1
ATOM 1335 C C . LEU A 1 169 ? 7.427 -6.579 0.283 1.00 98.38 169 LEU A C 1
ATOM 1337 O O . LEU A 1 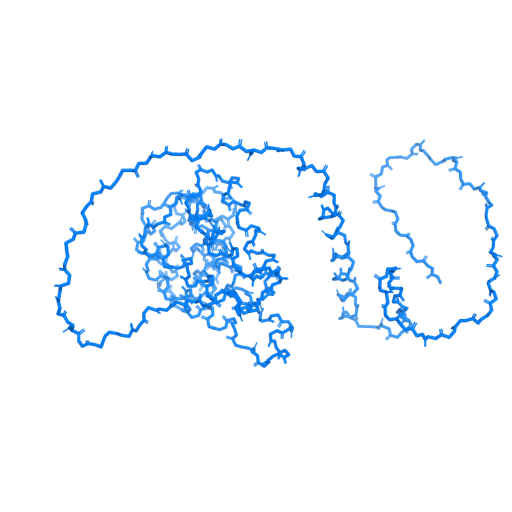169 ? 7.606 -6.965 1.434 1.00 98.38 169 LEU A O 1
ATOM 1341 N N . VAL A 1 170 ? 6.597 -5.568 0.008 1.00 98.81 170 VAL A N 1
ATOM 1342 C CA . VAL A 1 170 ? 5.812 -4.887 1.053 1.00 98.81 170 VAL A CA 1
ATOM 1343 C C . VAL A 1 170 ? 4.776 -5.832 1.664 1.00 98.81 170 VAL A C 1
ATOM 1345 O O . VAL A 1 170 ? 4.671 -5.903 2.888 1.00 98.81 170 VAL A O 1
ATOM 1348 N N . VAL A 1 171 ? 4.049 -6.593 0.840 1.00 98.75 171 VAL A N 1
ATOM 1349 C CA . VAL A 1 171 ? 3.076 -7.593 1.311 1.00 98.75 171 VAL A CA 1
ATOM 1350 C C . VAL A 1 171 ? 3.744 -8.650 2.195 1.00 98.75 171 VAL A C 1
ATOM 1352 O O . VAL A 1 171 ? 3.206 -8.976 3.253 1.00 98.75 171 VAL A O 1
ATOM 1355 N N . ASP A 1 172 ? 4.925 -9.136 1.817 1.00 98.12 172 ASP A N 1
ATOM 1356 C CA . ASP A 1 172 ? 5.675 -10.140 2.575 1.00 98.12 172 ASP A CA 1
ATOM 1357 C C . ASP A 1 172 ? 6.158 -9.594 3.920 1.00 98.12 172 ASP A C 1
ATOM 1359 O O . ASP A 1 172 ? 6.045 -10.272 4.945 1.00 98.12 172 ASP A O 1
ATOM 1363 N N . ARG A 1 173 ? 6.634 -8.341 3.950 1.00 98.19 173 ARG A N 1
ATOM 1364 C CA . ARG A 1 173 ? 7.006 -7.658 5.198 1.00 98.19 173 ARG A CA 1
ATOM 1365 C C . ARG A 1 173 ? 5.809 -7.480 6.126 1.00 98.19 173 ARG A C 1
ATOM 1367 O O . ARG A 1 173 ? 5.947 -7.726 7.322 1.00 98.19 173 ARG A O 1
ATOM 1374 N N . ILE A 1 174 ? 4.642 -7.113 5.589 1.00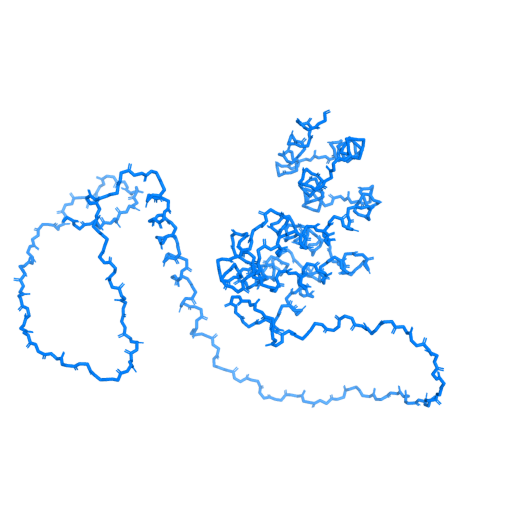 98.38 174 ILE A N 1
ATOM 1375 C CA . ILE A 1 174 ? 3.403 -7.001 6.372 1.00 98.38 174 ILE A CA 1
ATOM 1376 C C . ILE A 1 174 ? 3.011 -8.367 6.948 1.00 98.38 174 ILE A C 1
ATOM 1378 O O . ILE A 1 174 ? 2.844 -8.475 8.158 1.00 98.38 174 ILE A O 1
ATOM 1382 N N . LYS A 1 175 ? 2.932 -9.412 6.111 1.00 97.75 175 LYS A N 1
ATOM 1383 C CA . LYS A 1 175 ? 2.540 -10.775 6.523 1.00 97.75 175 LYS A CA 1
ATOM 1384 C C . LYS A 1 175 ? 3.502 -11.422 7.522 1.00 97.75 175 LYS A C 1
ATOM 1386 O O . LYS A 1 175 ? 3.100 -12.337 8.234 1.00 97.75 175 LYS A O 1
ATOM 1391 N N . SER A 1 176 ? 4.755 -10.974 7.550 1.00 96.81 176 SER A N 1
ATOM 1392 C CA . SER A 1 176 ? 5.797 -11.493 8.442 1.00 96.81 176 SER A CA 1
ATOM 1393 C C . SER A 1 176 ? 5.966 -10.674 9.725 1.00 96.81 176 SER A C 1
ATOM 1395 O O . SER A 1 176 ? 6.960 -10.866 10.423 1.00 96.81 176 SER A O 1
ATOM 1397 N N . ASP A 1 177 ? 5.060 -9.731 10.011 1.00 95.69 177 ASP A N 1
ATOM 1398 C CA . ASP A 1 177 ? 5.151 -8.815 11.158 1.00 95.69 177 ASP A CA 1
ATOM 1399 C C . ASP A 1 177 ? 6.466 -8.002 11.199 1.00 95.69 177 ASP A C 1
ATOM 1401 O O . ASP A 1 177 ? 6.956 -7.601 12.256 1.00 95.69 177 ASP A O 1
ATOM 1405 N N . GLN A 1 178 ? 7.071 -7.750 10.033 1.00 97.31 178 GLN A N 1
ATOM 1406 C CA . GLN A 1 178 ? 8.332 -7.018 9.895 1.00 97.31 178 GLN A CA 1
ATOM 1407 C C . GLN A 1 178 ? 8.074 -5.551 9.561 1.00 97.31 178 GLN A C 1
ATOM 1409 O O . GLN A 1 178 ? 8.390 -5.075 8.466 1.00 97.31 178 GLN A O 1
ATOM 1414 N N . TRP A 1 179 ? 7.468 -4.838 10.507 1.00 97.81 179 TRP A N 1
ATOM 1415 C CA . TRP A 1 179 ? 7.134 -3.428 10.351 1.00 97.81 179 TRP A CA 1
ATOM 1416 C C . TRP A 1 179 ? 7.096 -2.673 11.683 1.00 97.81 179 TRP A C 1
ATOM 1418 O O . TRP A 1 179 ? 6.811 -3.227 12.742 1.00 97.81 179 TRP A O 1
ATOM 1428 N N . SER A 1 180 ? 7.370 -1.371 11.627 1.00 97.69 180 SER A N 1
ATOM 1429 C CA . SER A 1 180 ? 7.058 -0.413 12.687 1.00 97.69 180 SER A CA 1
ATOM 1430 C C . SER A 1 180 ? 5.671 0.196 12.461 1.00 97.69 180 SER A C 1
ATOM 1432 O O . SER A 1 180 ? 5.139 0.136 11.354 1.00 97.69 180 SER A O 1
ATOM 1434 N N . GLN A 1 181 ? 5.093 0.858 13.471 1.00 95.12 181 GLN A N 1
ATOM 1435 C CA . GLN A 1 181 ? 3.812 1.571 13.309 1.00 95.12 181 GLN A CA 1
ATOM 1436 C C . GLN A 1 181 ? 3.836 2.573 12.135 1.00 95.12 181 GLN A C 1
ATOM 1438 O O . GLN A 1 181 ? 2.883 2.667 11.367 1.00 95.12 181 GLN A O 1
ATOM 1443 N N . TYR A 1 182 ? 4.958 3.281 11.951 1.00 96.88 182 TYR A N 1
ATOM 1444 C CA . TYR A 1 182 ? 5.117 4.263 10.878 1.00 96.88 182 TYR A CA 1
ATOM 1445 C C . TYR A 1 182 ? 5.312 3.585 9.522 1.00 96.88 182 TYR A C 1
ATOM 1447 O O . TYR A 1 182 ? 4.811 4.074 8.507 1.00 96.88 182 TYR A O 1
ATOM 1455 N N . GLY A 1 183 ? 6.032 2.461 9.519 1.00 98.38 183 GLY A N 1
ATOM 1456 C CA . GLY A 1 183 ? 6.261 1.652 8.334 1.00 98.38 183 GLY A CA 1
ATOM 1457 C C . GLY A 1 183 ? 4.987 1.000 7.818 1.00 98.38 183 GLY A C 1
ATOM 1458 O O . GLY A 1 183 ? 4.736 1.069 6.621 1.00 98.38 183 GLY A O 1
ATOM 1459 N N . LEU A 1 184 ? 4.136 0.461 8.699 1.00 98.31 184 LEU A N 1
ATOM 1460 C CA . LEU A 1 184 ? 2.847 -0.114 8.305 1.00 98.31 184 LEU A CA 1
ATOM 1461 C C . LEU A 1 184 ? 1.939 0.933 7.650 1.00 98.31 184 LEU A C 1
ATOM 1463 O O . LEU A 1 184 ? 1.403 0.681 6.574 1.00 98.31 184 LEU A O 1
ATOM 1467 N N . GLY A 1 185 ? 1.811 2.120 8.253 1.00 97.19 185 GLY A N 1
ATOM 1468 C CA . GLY A 1 185 ? 1.012 3.206 7.680 1.00 97.19 185 GLY A CA 1
ATOM 1469 C C . GLY A 1 185 ? 1.496 3.634 6.287 1.00 97.19 185 GLY A C 1
ATOM 1470 O O . GLY A 1 185 ? 0.689 3.755 5.372 1.00 97.19 185 GLY A O 1
ATOM 1471 N N . MET A 1 186 ? 2.810 3.816 6.095 1.00 98.25 186 MET A N 1
ATOM 1472 C CA . MET A 1 186 ? 3.372 4.167 4.777 1.00 98.25 186 MET A CA 1
ATOM 1473 C C . MET A 1 186 ? 3.322 3.011 3.776 1.00 98.25 186 MET A C 1
ATOM 1475 O O . MET A 1 186 ? 3.116 3.241 2.588 1.00 98.25 186 MET A O 1
ATOM 1479 N N . GLY A 1 187 ? 3.500 1.774 4.240 1.00 98.69 187 GLY A N 1
ATOM 1480 C CA . GLY A 1 187 ? 3.375 0.579 3.415 1.00 98.69 187 GLY A CA 1
ATOM 1481 C C . GLY A 1 187 ? 1.964 0.441 2.857 1.00 98.69 187 GLY A C 1
ATOM 1482 O O . GLY A 1 187 ? 1.808 0.223 1.662 1.00 98.69 187 GLY A O 1
ATOM 1483 N N . LEU A 1 188 ? 0.938 0.644 3.685 1.00 98.69 188 LEU A N 1
ATOM 1484 C CA . LEU A 1 188 ? -0.452 0.603 3.235 1.00 98.69 188 LEU A CA 1
ATOM 1485 C C . LEU A 1 188 ? -0.779 1.740 2.265 1.00 98.69 188 LEU A C 1
ATOM 1487 O O . LEU A 1 188 ? -1.369 1.461 1.228 1.00 98.69 188 LEU A O 1
ATOM 1491 N N . ASP A 1 189 ? -0.327 2.973 2.515 1.00 97.75 189 ASP A N 1
ATOM 1492 C CA . ASP A 1 189 ? -0.471 4.062 1.535 1.00 97.75 189 ASP A CA 1
ATOM 1493 C C . ASP A 1 189 ? 0.182 3.720 0.188 1.00 97.75 189 ASP A C 1
ATOM 1495 O O . ASP A 1 189 ? -0.386 3.980 -0.871 1.00 97.75 189 ASP A O 1
ATOM 1499 N N . LEU A 1 190 ? 1.374 3.113 0.213 1.00 98.75 190 LEU A N 1
ATOM 1500 C CA . LEU A 1 190 ? 2.074 2.686 -0.997 1.00 98.75 190 LEU A CA 1
ATOM 1501 C C . LEU A 1 190 ? 1.242 1.664 -1.778 1.00 98.75 190 LEU A C 1
ATOM 1503 O O . LEU A 1 190 ? 1.099 1.780 -2.994 1.00 98.75 190 LEU A O 1
ATOM 1507 N N . LEU A 1 191 ? 0.670 0.677 -1.082 1.00 98.88 191 LEU A N 1
ATOM 1508 C CA . LEU A 1 191 ? -0.203 -0.317 -1.701 1.00 98.88 191 LEU A CA 1
ATOM 1509 C C . LEU A 1 191 ? -1.490 0.317 -2.244 1.00 98.88 191 LEU A C 1
ATOM 1511 O O . LEU A 1 191 ? -1.925 -0.061 -3.326 1.00 98.88 191 LEU A O 1
ATOM 1515 N N . VAL A 1 192 ? -2.070 1.296 -1.547 1.00 98.56 192 VAL A N 1
ATOM 1516 C CA . VAL A 1 192 ? -3.239 2.069 -2.001 1.00 98.56 192 VAL A CA 1
ATOM 1517 C C . VAL A 1 192 ? -2.934 2.783 -3.323 1.00 98.56 192 VAL A C 1
ATOM 1519 O O . VAL A 1 192 ? -3.685 2.647 -4.292 1.00 98.56 192 VAL A O 1
ATOM 1522 N N . GLU A 1 193 ? -1.801 3.480 -3.414 1.00 98.50 193 GLU A N 1
ATOM 1523 C CA . GLU A 1 193 ? -1.387 4.162 -4.646 1.00 98.50 193 GLU A CA 1
ATOM 1524 C C . GLU A 1 193 ? -1.114 3.186 -5.799 1.00 98.50 193 GLU A C 1
ATOM 1526 O O . GLU A 1 193 ? -1.497 3.460 -6.938 1.00 98.50 193 GLU A O 1
ATOM 1531 N N . ILE A 1 194 ? -0.521 2.023 -5.512 1.00 98.75 194 ILE A N 1
ATOM 1532 C CA . ILE A 1 194 ? -0.290 0.976 -6.515 1.00 98.75 194 ILE A CA 1
ATOM 1533 C C . ILE A 1 194 ? -1.607 0.326 -6.970 1.00 98.75 194 ILE A C 1
ATOM 1535 O O . ILE A 1 194 ? -1.782 0.083 -8.164 1.00 98.75 194 ILE A O 1
ATOM 1539 N N . ALA A 1 195 ? -2.544 0.053 -6.058 1.00 98.62 195 ALA A N 1
ATOM 1540 C CA . ALA A 1 195 ? -3.835 -0.564 -6.370 1.00 98.62 195 ALA A CA 1
ATOM 1541 C C . ALA A 1 195 ? -4.688 0.311 -7.301 1.00 98.62 195 ALA A C 1
ATOM 1543 O O . ALA A 1 195 ? -5.366 -0.210 -8.189 1.00 98.62 195 ALA A O 1
ATOM 1544 N N . MET A 1 196 ? -4.611 1.633 -7.127 1.00 97.56 196 MET A N 1
ATOM 1545 C CA . MET A 1 196 ? -5.227 2.635 -8.007 1.00 97.56 196 MET A CA 1
ATOM 1546 C C . MET A 1 196 ? -4.360 2.998 -9.228 1.00 97.56 196 MET A C 1
ATOM 1548 O O . MET A 1 196 ? -4.680 3.942 -9.959 1.00 97.56 196 MET A O 1
ATOM 1552 N N . GLY A 1 197 ? -3.242 2.298 -9.415 1.00 98.12 197 GLY A N 1
ATOM 1553 C CA . GLY A 1 197 ? -2.280 2.517 -10.481 1.00 98.12 197 GLY A CA 1
ATOM 1554 C C . GLY A 1 197 ? -2.708 2.009 -11.846 1.00 98.12 197 GLY A C 1
ATOM 1555 O O . GLY A 1 197 ? -3.642 1.227 -11.992 1.00 98.12 197 GLY A O 1
ATOM 1556 N N . TRP A 1 198 ? -1.976 2.457 -12.861 1.00 98.44 198 TRP A N 1
ATOM 1557 C CA . TRP A 1 198 ? -2.055 1.936 -14.223 1.00 98.44 198 TRP A CA 1
ATOM 1558 C C . TRP A 1 198 ? -0.646 1.782 -14.810 1.00 98.44 198 TRP A C 1
ATOM 1560 O O . TRP A 1 198 ? 0.263 2.515 -14.408 1.00 98.44 198 TRP A O 1
ATOM 1570 N N . PRO A 1 199 ? -0.423 0.866 -15.771 1.00 98.38 199 PRO A N 1
ATOM 1571 C CA . PRO A 1 199 ? 0.895 0.684 -16.372 1.00 98.38 199 PRO A CA 1
ATOM 1572 C C . PRO A 1 199 ? 1.381 1.982 -17.028 1.00 98.38 199 PRO A C 1
ATOM 1574 O O . PRO A 1 199 ? 0.641 2.609 -17.796 1.00 98.38 199 PRO A O 1
ATOM 1577 N N . ALA A 1 200 ? 2.623 2.384 -16.753 1.00 97.88 200 ALA A N 1
ATOM 1578 C CA . ALA A 1 200 ? 3.248 3.533 -17.396 1.00 97.88 200 ALA A CA 1
ATOM 1579 C C . ALA A 1 200 ? 3.318 3.332 -18.918 1.00 97.88 200 ALA A C 1
ATOM 1581 O O . ALA A 1 200 ? 3.389 2.207 -19.416 1.00 97.88 200 ALA A O 1
ATOM 1582 N N . LEU A 1 201 ? 3.346 4.429 -19.682 1.00 96.75 201 LEU A N 1
ATOM 1583 C CA . LEU A 1 201 ? 3.380 4.361 -21.148 1.00 96.75 201 LEU A CA 1
ATOM 1584 C C . LEU A 1 201 ? 4.566 3.529 -21.667 1.00 96.75 201 LEU A C 1
ATOM 1586 O O . LEU A 1 201 ? 4.422 2.803 -22.646 1.00 96.75 201 LEU A O 1
ATOM 1590 N N . SER A 1 202 ? 5.723 3.601 -21.002 1.00 96.12 202 SER A N 1
ATOM 1591 C CA . SER A 1 202 ? 6.891 2.778 -21.330 1.00 96.12 202 SER A CA 1
ATOM 1592 C C . SER A 1 202 ? 6.602 1.283 -21.199 1.00 96.12 202 SER A C 1
ATOM 1594 O O . SER A 1 202 ? 6.995 0.513 -22.071 1.00 96.12 202 SER A O 1
ATOM 1596 N N . GLU A 1 203 ? 5.876 0.867 -20.161 1.00 97.69 203 GLU A N 1
ATOM 1597 C CA . GLU A 1 203 ? 5.495 -0.535 -19.963 1.00 97.69 203 GLU A CA 1
ATOM 1598 C C . GLU A 1 203 ? 4.513 -0.996 -21.038 1.00 97.69 203 GLU A C 1
ATOM 1600 O O . GLU A 1 203 ? 4.712 -2.045 -21.652 1.00 97.69 203 GLU A O 1
ATOM 1605 N N . GLN A 1 204 ? 3.536 -0.152 -21.378 1.00 97.25 204 GLN A N 1
ATOM 1606 C CA . GLN A 1 204 ? 2.605 -0.423 -22.476 1.00 97.25 204 GLN A CA 1
ATOM 1607 C C . GLN A 1 204 ? 3.339 -0.568 -23.819 1.00 97.25 204 GLN A C 1
ATOM 1609 O O . GLN A 1 204 ? 3.025 -1.463 -24.604 1.00 97.25 204 GLN A O 1
ATOM 1614 N N . MET A 1 205 ? 4.356 0.266 -24.075 1.00 96.50 205 MET A N 1
ATOM 1615 C CA . MET A 1 205 ? 5.217 0.168 -25.264 1.00 96.50 205 MET A CA 1
ATOM 1616 C C . MET A 1 205 ? 6.059 -1.114 -25.286 1.00 96.50 205 MET A C 1
ATOM 1618 O O . MET A 1 205 ? 6.364 -1.624 -26.363 1.00 96.50 205 MET A O 1
ATOM 1622 N N . HIS A 1 206 ? 6.399 -1.656 -24.117 1.00 95.12 206 HIS A N 1
ATOM 1623 C CA . HIS A 1 206 ? 7.003 -2.980 -23.967 1.00 95.12 206 HIS A CA 1
ATOM 1624 C C . HIS A 1 206 ? 5.981 -4.130 -24.017 1.00 95.12 206 HIS A C 1
ATOM 1626 O O . HIS A 1 206 ? 6.366 -5.293 -23.919 1.00 95.12 206 HIS A O 1
ATOM 1632 N N . GLY A 1 207 ? 4.696 -3.824 -24.220 1.00 96.12 207 GLY A N 1
ATOM 1633 C CA . GLY A 1 207 ? 3.609 -4.795 -24.315 1.00 96.12 207 GLY A CA 1
ATOM 1634 C C . GLY A 1 207 ? 3.001 -5.197 -22.970 1.00 96.12 207 GLY A C 1
ATOM 1635 O O . GLY A 1 207 ? 2.062 -5.993 -22.957 1.00 96.12 207 GLY A O 1
ATOM 1636 N N . ASP A 1 208 ? 3.473 -4.640 -21.854 1.00 94.88 208 ASP A N 1
ATOM 1637 C CA . ASP A 1 208 ? 2.970 -4.955 -20.518 1.00 94.88 208 ASP A CA 1
ATOM 1638 C C . ASP A 1 208 ? 1.820 -4.017 -20.124 1.00 94.88 208 ASP A C 1
ATOM 1640 O O . ASP A 1 208 ? 2.009 -2.944 -19.553 1.00 94.88 208 ASP A O 1
ATOM 1644 N N . ASN A 1 209 ? 0.600 -4.429 -20.476 1.00 96.12 209 ASN A N 1
ATOM 1645 C CA . ASN A 1 209 ? -0.637 -3.685 -20.213 1.00 96.12 209 ASN A CA 1
ATOM 1646 C C . ASN A 1 209 ? -1.435 -4.246 -19.024 1.00 96.12 209 ASN A C 1
ATOM 1648 O O . ASN A 1 209 ? -2.570 -3.833 -18.818 1.00 96.12 209 ASN A O 1
ATOM 1652 N N . THR A 1 210 ? -0.884 -5.219 -18.291 1.00 97.69 210 THR A N 1
ATOM 1653 C CA . THR A 1 210 ? -1.584 -5.917 -17.193 1.00 97.69 210 THR A CA 1
ATOM 1654 C C . THR A 1 210 ? -0.836 -5.832 -15.864 1.00 97.69 210 THR A C 1
ATOM 1656 O O . THR A 1 210 ? -1.154 -6.552 -14.918 1.00 97.69 210 THR A O 1
ATOM 1659 N N . LEU A 1 211 ? 0.179 -4.969 -15.783 1.00 97.81 211 LEU A N 1
ATOM 1660 C CA . LEU A 1 211 ? 0.993 -4.761 -14.588 1.00 97.81 211 LEU A CA 1
ATOM 1661 C C . LEU A 1 211 ? 0.151 -4.357 -13.365 1.00 97.81 211 LEU A C 1
ATOM 1663 O O . LEU A 1 211 ? 0.325 -4.910 -12.283 1.00 97.81 211 LEU A O 1
ATOM 1667 N N . ASP A 1 212 ? -0.803 -3.450 -13.552 1.00 98.12 212 ASP A N 1
ATOM 1668 C CA . ASP A 1 212 ? -1.790 -3.046 -12.548 1.00 98.12 212 ASP A CA 1
ATOM 1669 C C . ASP A 1 212 ? -2.608 -4.237 -12.031 1.00 98.12 212 ASP A C 1
ATOM 1671 O O . ASP A 1 212 ? -2.750 -4.411 -10.823 1.00 98.12 212 ASP A O 1
ATOM 1675 N N . GLN A 1 213 ? -3.078 -5.114 -12.923 1.00 98.56 213 GLN A N 1
ATOM 1676 C CA . GLN A 1 213 ? -3.856 -6.299 -12.548 1.00 98.56 213 GLN A CA 1
ATOM 1677 C C . GLN A 1 213 ? -3.038 -7.264 -11.685 1.00 98.56 213 GLN A C 1
ATOM 1679 O O . GLN A 1 213 ? -3.547 -7.792 -10.694 1.00 98.56 213 GLN A O 1
ATOM 1684 N N . ARG A 1 214 ? -1.759 -7.473 -12.022 1.00 98.50 214 ARG A N 1
ATOM 1685 C CA . ARG A 1 214 ? -0.859 -8.326 -11.229 1.00 98.50 214 ARG A CA 1
ATOM 1686 C C . ARG A 1 214 ? -0.598 -7.724 -9.851 1.00 98.50 214 ARG A C 1
ATOM 1688 O O . ARG A 1 214 ? -0.740 -8.430 -8.853 1.00 98.50 214 ARG A O 1
ATOM 1695 N N . CYS A 1 215 ? -0.319 -6.422 -9.772 1.00 98.75 215 CYS A N 1
ATOM 1696 C CA . CYS A 1 215 ? -0.172 -5.724 -8.494 1.00 98.75 215 CYS A CA 1
ATOM 1697 C C . CYS A 1 215 ? -1.447 -5.815 -7.640 1.00 98.75 215 CYS A C 1
ATOM 1699 O O . CYS A 1 215 ? -1.377 -6.226 -6.483 1.00 98.75 215 CYS A O 1
ATOM 1701 N N . ARG A 1 216 ? -2.625 -5.526 -8.211 1.00 98.75 216 ARG A N 1
ATOM 1702 C CA . ARG A 1 216 ? -3.918 -5.652 -7.514 1.00 98.75 216 ARG A CA 1
ATOM 1703 C C . ARG A 1 216 ? -4.155 -7.069 -7.012 1.00 98.75 216 ARG A C 1
ATOM 1705 O O . ARG A 1 216 ? -4.593 -7.234 -5.878 1.00 98.75 216 ARG A O 1
ATOM 1712 N N . SER A 1 217 ? -3.825 -8.090 -7.803 1.00 98.62 217 SER A N 1
ATOM 1713 C CA . SER A 1 217 ? -3.941 -9.489 -7.377 1.00 98.62 217 SER A CA 1
ATOM 1714 C C . SER A 1 217 ? -3.065 -9.793 -6.157 1.00 98.62 217 SER A C 1
ATOM 1716 O O . SER A 1 217 ? -3.516 -10.473 -5.235 1.00 98.62 217 SER A O 1
ATOM 1718 N N . ILE A 1 218 ? -1.830 -9.280 -6.123 1.00 98.75 218 ILE A N 1
ATOM 1719 C CA . ILE A 1 218 ? -0.925 -9.444 -4.976 1.00 98.75 218 ILE A CA 1
ATOM 1720 C C . ILE A 1 218 ? -1.510 -8.751 -3.736 1.00 98.75 218 ILE A C 1
ATOM 1722 O O . ILE A 1 218 ? -1.573 -9.364 -2.670 1.00 98.75 218 ILE A O 1
ATOM 1726 N N . ILE A 1 219 ? -1.998 -7.515 -3.872 1.00 98.81 219 ILE A N 1
ATOM 1727 C CA . ILE A 1 219 ? -2.568 -6.738 -2.757 1.00 98.81 219 ILE A CA 1
ATOM 1728 C C . ILE A 1 219 ? -3.872 -7.363 -2.252 1.00 98.81 219 ILE A C 1
ATOM 1730 O O . ILE A 1 219 ? -4.086 -7.468 -1.049 1.00 98.81 219 ILE A O 1
ATOM 1734 N N . THR A 1 220 ? -4.717 -7.869 -3.148 1.00 98.69 220 THR A N 1
ATOM 1735 C CA . THR A 1 220 ? -5.959 -8.567 -2.779 1.00 98.69 220 THR A CA 1
ATOM 1736 C C . THR A 1 220 ? -5.657 -9.785 -1.900 1.00 98.69 220 THR A C 1
ATOM 1738 O O . THR A 1 220 ? -6.358 -10.046 -0.925 1.00 98.69 220 THR A O 1
ATOM 1741 N N . SER A 1 221 ? -4.541 -10.484 -2.155 1.00 98.06 221 SER A N 1
ATOM 1742 C CA . SER A 1 221 ? -4.090 -11.608 -1.317 1.00 98.06 221 SER A CA 1
ATOM 1743 C C . SER A 1 221 ? -3.670 -11.211 0.109 1.00 98.06 221 SER A C 1
ATOM 1745 O O . SER A 1 221 ? -3.443 -12.088 0.949 1.00 98.06 221 SER A O 1
ATOM 1747 N N . LEU A 1 222 ? -3.497 -9.913 0.382 1.00 98.44 222 LEU A N 1
ATOM 1748 C CA . LEU A 1 222 ? -3.162 -9.374 1.699 1.00 98.44 222 LEU A CA 1
ATOM 1749 C C . LEU A 1 222 ? -4.420 -9.052 2.529 1.00 98.44 222 LEU A C 1
ATOM 1751 O O . LEU A 1 222 ? -4.355 -9.136 3.755 1.00 98.44 222 LEU A O 1
ATOM 1755 N N . LEU A 1 223 ? -5.565 -8.750 1.903 1.00 98.38 223 LEU A N 1
ATOM 1756 C CA . LEU A 1 223 ? -6.770 -8.278 2.606 1.00 98.38 223 LEU A CA 1
ATOM 1757 C C . LEU A 1 223 ? -7.227 -9.182 3.765 1.00 98.38 223 LEU A C 1
ATOM 1759 O O . LEU A 1 223 ? -7.450 -8.651 4.854 1.00 98.38 223 LEU A O 1
ATOM 1763 N N . PRO A 1 224 ? -7.294 -10.527 3.630 1.00 97.62 224 PRO A N 1
ATOM 1764 C CA . PRO A 1 224 ? -7.734 -11.375 4.738 1.00 97.62 224 PRO A CA 1
ATOM 1765 C C . PRO A 1 224 ? -6.859 -11.245 5.989 1.00 97.62 224 PRO A C 1
ATOM 1767 O O . PRO A 1 224 ? -7.369 -11.330 7.104 1.00 97.62 224 PRO A O 1
ATOM 1770 N N . TYR A 1 225 ? -5.555 -11.024 5.802 1.00 97.75 225 TYR A N 1
ATOM 1771 C CA . TYR A 1 225 ? -4.615 -10.808 6.896 1.00 97.75 225 TYR A CA 1
ATOM 1772 C C . TYR A 1 225 ? -4.833 -9.434 7.545 1.00 97.75 225 TYR A C 1
ATOM 1774 O O . TYR A 1 225 ? -4.913 -9.346 8.766 1.00 97.75 225 TYR A O 1
ATOM 1782 N N . LEU A 1 226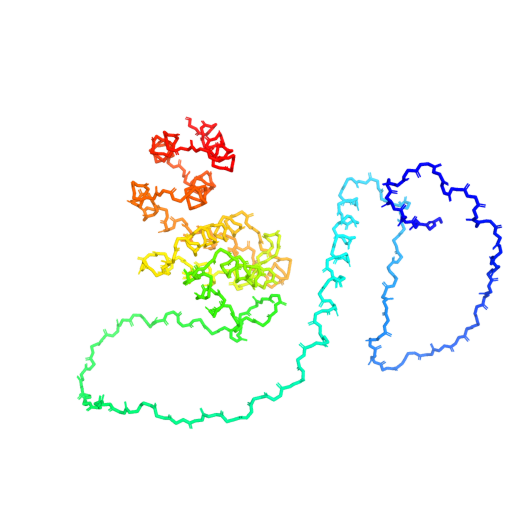 ? -5.043 -8.376 6.751 1.00 97.62 226 LEU A N 1
ATOM 1783 C CA . LEU A 1 226 ? -5.354 -7.040 7.283 1.00 97.62 226 LEU A CA 1
ATOM 1784 C C . LEU A 1 226 ? -6.640 -7.034 8.111 1.00 97.62 226 LEU A C 1
ATOM 1786 O O . LEU A 1 226 ? -6.687 -6.412 9.167 1.00 97.62 226 LEU A O 1
ATOM 1790 N N . TYR A 1 227 ? -7.663 -7.769 7.675 1.00 96.94 227 TYR A N 1
ATOM 1791 C CA . TYR A 1 227 ? -8.917 -7.885 8.418 1.00 96.94 227 TYR A CA 1
ATOM 1792 C C . TYR A 1 227 ? -8.754 -8.587 9.762 1.00 96.94 227 TYR A C 1
ATOM 1794 O O . TYR A 1 227 ? -9.436 -8.225 10.717 1.00 96.94 227 TYR A O 1
ATOM 1802 N N . ALA A 1 228 ? -7.834 -9.548 9.857 1.00 95.25 228 ALA A N 1
ATOM 1803 C CA . ALA A 1 228 ? -7.502 -10.182 11.126 1.00 95.25 228 ALA A CA 1
ATOM 1804 C C . ALA A 1 228 ? -6.767 -9.227 12.085 1.00 95.25 228 ALA A C 1
ATOM 1806 O O . ALA A 1 228 ? -6.929 -9.359 13.292 1.00 95.25 228 ALA A O 1
ATOM 1807 N N . LEU A 1 229 ? -6.009 -8.255 11.563 1.00 93.50 229 LEU A N 1
ATOM 1808 C CA . LEU A 1 229 ? -5.285 -7.264 12.369 1.00 93.50 229 LEU A CA 1
ATOM 1809 C C . LEU A 1 229 ? -6.156 -6.105 12.877 1.00 93.50 229 LEU A C 1
ATOM 1811 O O . LEU A 1 229 ? -5.749 -5.401 13.798 1.00 93.50 229 LEU A O 1
ATOM 1815 N N . LEU A 1 230 ? -7.333 -5.869 12.287 1.00 92.94 230 LEU A N 1
ATOM 1816 C CA . LEU A 1 230 ? -8.137 -4.663 12.537 1.00 92.94 230 LEU A CA 1
ATOM 1817 C C . LEU A 1 230 ? -8.434 -4.396 14.018 1.00 92.94 230 LEU A C 1
ATOM 1819 O O . LEU A 1 230 ? -8.437 -3.237 14.424 1.00 92.94 230 LEU A O 1
ATOM 1823 N N . SER A 1 231 ? -8.678 -5.437 14.821 1.00 87.31 231 SER A N 1
ATOM 1824 C CA . SER A 1 231 ? -8.989 -5.280 16.249 1.00 87.31 231 SER A CA 1
ATOM 1825 C C . SER A 1 231 ? -7.818 -4.760 17.081 1.00 87.31 231 SER A C 1
ATOM 1827 O O . SER A 1 231 ? -8.039 -4.192 18.150 1.00 87.31 231 SER A O 1
ATOM 1829 N N . ASP A 1 232 ? -6.593 -4.952 16.596 1.00 90.31 232 ASP A N 1
ATOM 1830 C CA . ASP A 1 232 ? -5.365 -4.682 17.341 1.00 90.31 232 ASP A CA 1
ATOM 1831 C C . ASP A 1 232 ? -4.724 -3.350 16.917 1.00 90.31 232 ASP A C 1
ATOM 1833 O O . ASP A 1 232 ? -3.813 -2.838 17.574 1.00 90.31 232 ASP A O 1
ATOM 1837 N N . LEU A 1 233 ? -5.216 -2.755 15.826 1.00 91.56 233 LEU A N 1
ATOM 1838 C CA . LEU A 1 233 ? -4.696 -1.516 15.266 1.00 91.56 233 LEU A CA 1
ATOM 1839 C C . LEU A 1 233 ? -5.388 -0.285 15.854 1.00 91.56 233 LEU A C 1
ATOM 1841 O O . LEU A 1 233 ? -6.609 -0.168 15.900 1.00 91.56 233 LEU A O 1
ATOM 1845 N N . THR A 1 234 ? -4.569 0.688 16.250 1.00 89.56 234 THR A N 1
ATOM 1846 C CA . THR A 1 234 ? -5.021 2.016 16.702 1.00 89.56 234 THR A CA 1
ATOM 1847 C C . THR A 1 234 ? -4.431 3.158 15.878 1.00 89.56 234 THR A C 1
ATOM 1849 O O . THR A 1 234 ? -4.876 4.298 16.004 1.00 89.56 234 THR A O 1
ATOM 1852 N N . ASP A 1 235 ? -3.446 2.866 15.023 1.00 90.50 235 ASP A N 1
ATOM 1853 C CA . ASP A 1 235 ? -2.844 3.852 14.134 1.00 90.50 235 ASP A CA 1
ATOM 1854 C C . ASP A 1 235 ? -3.832 4.236 13.024 1.00 90.50 235 ASP A C 1
ATOM 1856 O O . ASP A 1 235 ? -4.205 3.418 12.182 1.00 90.50 235 ASP A O 1
ATOM 1860 N N . GLU A 1 236 ? -4.268 5.497 13.020 1.00 90.94 236 GLU A N 1
ATOM 1861 C CA . GLU A 1 236 ? -5.284 5.967 12.074 1.00 90.94 236 GLU A CA 1
ATOM 1862 C C . GLU A 1 236 ? -4.826 5.915 10.617 1.00 90.94 236 GLU A C 1
ATOM 1864 O O . GLU A 1 236 ? -5.667 5.807 9.727 1.00 90.94 236 GLU A O 1
ATOM 1869 N N . ARG A 1 237 ? -3.518 6.005 10.352 1.00 91.69 237 ARG A N 1
ATOM 1870 C CA . ARG A 1 237 ? -2.995 5.945 8.987 1.00 91.69 237 ARG A CA 1
ATOM 1871 C C . ARG A 1 237 ? -3.074 4.522 8.453 1.00 91.69 237 ARG A C 1
ATOM 1873 O O . ARG A 1 237 ? -3.558 4.326 7.344 1.00 91.69 237 ARG A O 1
ATOM 1880 N N . ALA A 1 238 ? -2.673 3.540 9.256 1.00 95.25 238 ALA A N 1
ATOM 1881 C CA . ALA A 1 238 ? -2.837 2.134 8.922 1.00 95.25 238 ALA A CA 1
ATOM 1882 C C . ALA A 1 238 ? -4.319 1.779 8.729 1.00 95.25 238 ALA A C 1
ATOM 1884 O O . ALA A 1 238 ? -4.682 1.180 7.720 1.00 95.25 238 ALA A O 1
ATOM 1885 N N . LEU A 1 239 ? -5.196 2.219 9.639 1.00 95.88 239 LEU A N 1
ATOM 1886 C CA . LEU A 1 239 ? -6.641 2.015 9.497 1.00 95.88 239 LEU A CA 1
ATOM 1887 C C . LEU A 1 239 ? -7.192 2.656 8.214 1.00 95.88 239 LEU A C 1
ATOM 1889 O O . LEU A 1 239 ? -7.971 2.018 7.510 1.00 95.88 239 LEU A O 1
ATOM 1893 N N . ALA A 1 240 ? -6.764 3.877 7.875 1.00 94.81 240 ALA A N 1
ATOM 1894 C CA . ALA A 1 240 ? -7.177 4.546 6.641 1.00 94.81 240 ALA A CA 1
ATOM 1895 C C . ALA A 1 240 ? -6.729 3.766 5.399 1.00 94.81 240 ALA A C 1
ATOM 1897 O O . ALA A 1 240 ? -7.542 3.526 4.513 1.00 94.81 240 ALA A O 1
ATOM 1898 N N . GLY A 1 241 ? -5.483 3.283 5.377 1.00 96.56 241 GLY A N 1
ATOM 1899 C CA . GLY A 1 241 ? -4.983 2.456 4.282 1.00 96.56 241 GLY A CA 1
ATOM 1900 C C . GLY A 1 241 ? -5.761 1.145 4.110 1.00 96.56 241 GLY A C 1
ATOM 1901 O O . GLY A 1 241 ? -6.062 0.756 2.985 1.00 96.56 241 GLY A O 1
ATOM 1902 N N . ILE A 1 242 ? -6.161 0.482 5.204 1.00 97.81 242 ILE A N 1
ATOM 1903 C CA . ILE A 1 242 ? -7.005 -0.728 5.129 1.00 97.81 242 ILE A CA 1
ATOM 1904 C C . ILE A 1 242 ? -8.394 -0.397 4.572 1.00 97.81 242 ILE A C 1
ATOM 1906 O O . ILE A 1 242 ? -8.913 -1.147 3.741 1.00 97.81 242 ILE A O 1
ATOM 1910 N N . VAL A 1 243 ? -8.999 0.709 5.010 1.00 97.56 243 VAL A N 1
ATOM 1911 C CA . VAL A 1 243 ? -10.303 1.162 4.507 1.00 97.56 243 VAL A CA 1
ATOM 1912 C C . VAL A 1 243 ? -10.228 1.473 3.011 1.00 97.56 243 VAL A C 1
ATOM 1914 O O . VAL A 1 243 ? -11.047 0.956 2.256 1.00 97.56 243 VAL A O 1
ATOM 1917 N N . ASP A 1 244 ? -9.220 2.222 2.564 1.00 96.75 244 ASP A N 1
ATOM 1918 C CA . ASP A 1 244 ? -9.048 2.583 1.152 1.00 96.75 244 ASP A CA 1
ATOM 1919 C C . ASP A 1 244 ? -8.809 1.344 0.271 1.00 96.75 244 ASP A C 1
ATOM 1921 O O . ASP A 1 244 ? -9.440 1.198 -0.778 1.00 96.75 244 ASP A O 1
ATOM 1925 N N . LEU A 1 245 ? -7.974 0.394 0.717 1.00 98.25 245 LEU A N 1
ATOM 1926 C CA . LEU A 1 245 ? -7.792 -0.884 0.017 1.00 98.25 245 LEU A CA 1
ATOM 1927 C C . LEU A 1 245 ? -9.080 -1.710 -0.035 1.00 98.25 245 LEU A C 1
ATOM 1929 O O . LEU A 1 245 ? -9.358 -2.343 -1.049 1.00 98.25 245 LEU A O 1
ATOM 1933 N N . THR A 1 246 ? -9.877 -1.699 1.034 1.00 98.25 246 THR A N 1
ATOM 1934 C CA . THR A 1 246 ? -11.168 -2.402 1.078 1.00 98.25 246 THR A CA 1
ATOM 1935 C C . THR A 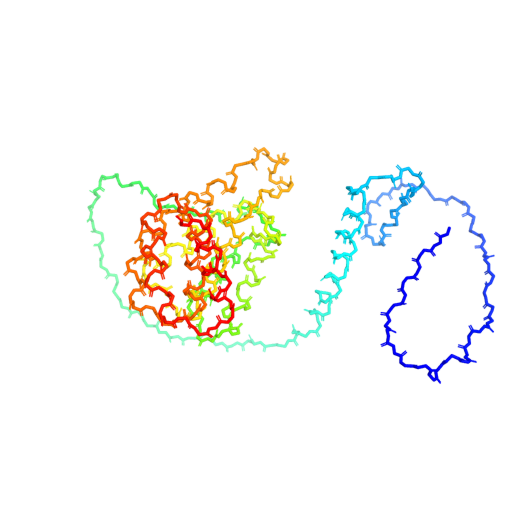1 246 ? -12.152 -1.798 0.083 1.00 98.25 246 THR A C 1
ATOM 1937 O O . THR A 1 246 ? -12.784 -2.529 -0.675 1.00 98.25 246 THR A O 1
ATOM 1940 N N . CYS A 1 247 ? -12.253 -0.468 0.028 1.00 96.19 247 CYS A N 1
ATOM 1941 C CA . CYS A 1 247 ? -13.079 0.225 -0.958 1.00 96.19 247 CYS A CA 1
ATOM 1942 C C . CYS A 1 247 ? -12.701 -0.157 -2.394 1.00 96.19 247 CYS A C 1
ATOM 1944 O O . CYS A 1 247 ? -13.587 -0.350 -3.230 1.00 96.19 247 CYS A O 1
ATOM 1946 N N . GLU A 1 248 ? -11.400 -0.260 -2.660 1.00 96.00 248 GLU A N 1
ATOM 1947 C CA . GLU A 1 248 ? -10.859 -0.465 -4.001 1.00 96.00 248 GLU A CA 1
ATOM 1948 C C . GLU A 1 248 ? -10.861 -1.932 -4.462 1.00 96.00 248 GLU A C 1
ATOM 1950 O O . GLU A 1 248 ? -11.008 -2.191 -5.657 1.00 96.00 248 GLU A O 1
ATOM 1955 N N . LEU A 1 249 ? -10.662 -2.893 -3.552 1.00 97.56 249 LEU A N 1
ATOM 1956 C CA . LEU A 1 249 ? -10.329 -4.280 -3.912 1.00 97.56 249 LEU A CA 1
ATOM 1957 C C . LEU A 1 249 ? -11.270 -5.354 -3.353 1.00 97.56 249 LEU A C 1
ATOM 1959 O O . LEU A 1 249 ? -11.241 -6.471 -3.861 1.00 97.56 249 LEU A O 1
ATOM 1963 N N . GLU A 1 250 ? -12.059 -5.073 -2.314 1.00 97.62 250 GLU A N 1
ATOM 1964 C CA . GLU A 1 250 ? -12.957 -6.076 -1.723 1.00 97.62 250 GLU A CA 1
ATOM 1965 C C . GLU A 1 250 ? -14.320 -6.033 -2.409 1.00 97.62 250 GLU A C 1
ATOM 1967 O O . GLU A 1 250 ? -14.972 -5.002 -2.378 1.00 97.62 250 GLU A O 1
ATOM 1972 N N . ASP A 1 251 ? -14.801 -7.123 -2.992 1.00 94.62 251 ASP A N 1
ATOM 1973 C CA . ASP A 1 251 ? -16.128 -7.156 -3.627 1.00 94.62 251 ASP A CA 1
ATOM 1974 C C . ASP A 1 251 ? -17.223 -7.659 -2.668 1.00 94.62 251 ASP A C 1
ATOM 1976 O O . ASP A 1 251 ? -18.415 -7.437 -2.900 1.00 94.62 251 ASP A O 1
ATOM 1980 N N . ASP A 1 252 ? -16.842 -8.329 -1.576 1.00 96.44 252 ASP A N 1
ATOM 1981 C CA . ASP A 1 252 ? -17.774 -8.878 -0.598 1.00 96.44 252 ASP A CA 1
ATOM 1982 C C . ASP A 1 252 ? -18.344 -7.770 0.304 1.00 96.44 252 ASP A C 1
ATOM 1984 O O . ASP A 1 252 ? -17.659 -7.140 1.116 1.00 96.44 252 ASP A O 1
ATOM 1988 N N . ARG A 1 253 ? -19.654 -7.545 0.175 1.00 95.69 253 ARG A N 1
ATOM 1989 C CA . ARG A 1 253 ? -20.397 -6.545 0.947 1.00 95.69 253 ARG A CA 1
ATOM 1990 C C . ARG A 1 253 ? -20.362 -6.806 2.455 1.00 95.69 253 ARG A C 1
ATOM 1992 O O . ARG A 1 253 ? -20.285 -5.850 3.224 1.00 95.69 253 ARG A O 1
ATOM 1999 N N . ASP A 1 254 ? -20.400 -8.064 2.884 1.00 96.12 254 ASP A N 1
ATOM 2000 C CA . ASP A 1 254 ? -20.371 -8.417 4.305 1.00 96.12 254 ASP A CA 1
ATOM 2001 C C . ASP A 1 254 ? -18.976 -8.152 4.888 1.00 96.12 254 ASP A C 1
ATOM 2003 O O . ASP A 1 254 ? -18.857 -7.638 6.003 1.00 96.12 254 ASP A O 1
ATOM 2007 N N . ARG A 1 255 ? -17.912 -8.394 4.106 1.00 96.19 255 ARG A N 1
ATOM 2008 C CA . ARG A 1 255 ? -16.539 -7.991 4.466 1.00 96.19 255 ARG A CA 1
ATOM 2009 C C . ARG A 1 255 ? -16.411 -6.477 4.584 1.00 96.19 255 ARG A C 1
ATOM 2011 O O . ARG A 1 255 ? -15.895 -5.992 5.590 1.00 96.19 255 ARG A O 1
ATOM 2018 N N . ARG A 1 256 ? -16.919 -5.718 3.608 1.00 97.38 256 ARG A N 1
ATOM 2019 C CA . ARG A 1 256 ? -16.933 -4.244 3.665 1.00 97.38 256 ARG A CA 1
ATOM 2020 C C . ARG A 1 256 ? -17.662 -3.735 4.913 1.00 97.38 256 ARG A C 1
ATOM 2022 O O . ARG A 1 256 ? -17.149 -2.850 5.599 1.00 97.38 256 ARG A O 1
ATOM 2029 N N . GLN A 1 257 ? -18.820 -4.316 5.238 1.00 96.44 257 GLN A N 1
ATOM 2030 C CA . GLN A 1 257 ? -19.588 -3.964 6.436 1.00 96.44 257 GLN A CA 1
ATOM 2031 C C . GLN A 1 257 ? -18.798 -4.269 7.713 1.00 96.44 257 GLN A C 1
ATOM 2033 O O . GLN A 1 257 ? -18.728 -3.421 8.600 1.00 96.44 257 GLN A O 1
ATOM 2038 N N . GLN A 1 258 ? -18.147 -5.434 7.789 1.00 95.56 258 GLN A N 1
ATOM 2039 C CA . GLN A 1 258 ? -17.307 -5.809 8.927 1.00 95.56 258 GLN A CA 1
ATOM 2040 C C . GLN A 1 258 ? -16.192 -4.780 9.169 1.00 95.56 258 GLN A C 1
ATOM 2042 O O . GLN A 1 258 ? -15.982 -4.358 10.306 1.00 95.56 258 GLN A O 1
ATOM 2047 N N . VAL A 1 259 ? -15.493 -4.350 8.113 1.00 96.69 259 VAL A N 1
ATOM 2048 C CA . VAL A 1 259 ? -14.447 -3.319 8.221 1.00 96.69 259 VAL A CA 1
ATOM 2049 C C . VAL A 1 259 ? -15.035 -2.006 8.733 1.00 96.69 259 VAL A C 1
ATOM 2051 O O . VAL A 1 259 ? -14.487 -1.409 9.661 1.00 96.69 259 VAL A O 1
ATOM 2054 N N . TYR A 1 260 ? -16.167 -1.571 8.174 1.00 96.00 260 TYR A N 1
ATOM 2055 C CA . TYR A 1 260 ? -16.841 -0.350 8.609 1.00 96.00 260 TYR A CA 1
ATOM 2056 C C . TYR A 1 260 ? -17.200 -0.395 10.101 1.00 96.00 260 TYR A C 1
ATOM 2058 O O . TYR A 1 260 ? -16.849 0.524 10.843 1.00 96.00 260 TYR A O 1
ATOM 2066 N N . ASP A 1 261 ? -17.832 -1.478 10.555 1.00 94.88 261 ASP A N 1
ATOM 2067 C CA . ASP A 1 261 ? -18.284 -1.638 11.940 1.00 94.88 261 ASP A CA 1
ATOM 2068 C C . ASP A 1 261 ? -17.117 -1.696 12.934 1.00 94.88 261 ASP A C 1
ATOM 2070 O O . ASP A 1 261 ? -17.233 -1.200 14.056 1.00 94.88 261 ASP A O 1
ATOM 2074 N N . CYS A 1 262 ? -15.975 -2.259 12.527 1.00 94.31 262 CYS A N 1
ATOM 2075 C CA . CYS A 1 262 ? -14.761 -2.270 13.340 1.00 94.31 262 CYS A CA 1
ATOM 2076 C C . CYS A 1 262 ? -14.114 -0.881 13.454 1.00 94.31 262 CYS A C 1
ATOM 2078 O O . CYS A 1 262 ? -13.651 -0.503 14.530 1.00 94.31 262 CYS A O 1
ATOM 2080 N N . VAL A 1 263 ? -14.061 -0.121 12.357 1.00 94.50 263 VAL A N 1
ATOM 2081 C CA . VAL A 1 263 ? -13.225 1.087 12.264 1.00 94.50 263 VAL A CA 1
ATOM 2082 C C . VAL A 1 263 ? -13.992 2.370 12.597 1.00 94.50 263 VAL A C 1
ATOM 2084 O O . VAL A 1 263 ? -13.445 3.271 13.238 1.00 94.50 263 VAL A O 1
ATOM 2087 N N . ALA A 1 264 ? -15.269 2.471 12.221 1.00 92.25 264 ALA A N 1
ATOM 2088 C CA . ALA A 1 264 ? -16.072 3.671 12.454 1.00 92.25 264 ALA A CA 1
ATOM 2089 C C . ALA A 1 264 ? -16.133 4.107 13.935 1.00 92.25 264 ALA A C 1
ATOM 2091 O O . ALA A 1 264 ? -15.930 5.300 14.191 1.00 92.25 264 ALA A O 1
ATOM 2092 N N . PRO A 1 265 ? -16.315 3.206 14.927 1.00 90.75 265 PRO A N 1
ATOM 2093 C CA . PRO A 1 265 ? -16.415 3.598 16.336 1.00 90.75 265 PRO A CA 1
ATOM 2094 C C . PRO A 1 265 ? -15.140 4.220 16.922 1.00 90.75 265 PRO A C 1
ATOM 2096 O O . PRO A 1 265 ? -15.217 4.959 17.905 1.00 90.75 265 PRO A O 1
ATOM 2099 N N . ILE A 1 266 ? -13.971 3.914 16.351 1.00 87.25 266 ILE A N 1
ATOM 2100 C CA . ILE A 1 266 ? -12.664 4.369 16.853 1.00 87.25 266 ILE A CA 1
ATOM 2101 C C . ILE A 1 266 ? -12.085 5.547 16.059 1.00 87.25 266 ILE A C 1
ATOM 2103 O O . ILE A 1 266 ? -11.072 6.112 16.469 1.00 87.25 266 ILE A O 1
ATOM 2107 N N . SER A 1 267 ? -12.738 5.945 14.964 1.00 82.25 267 SER A N 1
ATOM 2108 C CA . SER A 1 267 ? -12.269 7.002 14.066 1.00 82.25 267 SER A CA 1
ATOM 2109 C C . SER A 1 267 ? -12.304 8.401 14.699 1.00 82.25 267 SER A C 1
ATOM 2111 O O . SER A 1 267 ? -13.301 8.810 15.299 1.00 82.25 267 SER A O 1
ATOM 2113 N N . ARG A 1 268 ? -11.205 9.162 14.580 1.00 78.00 268 ARG A N 1
ATOM 2114 C CA . ARG A 1 268 ? -11.107 10.544 15.091 1.00 78.00 268 ARG A CA 1
ATOM 2115 C C . ARG A 1 268 ? -10.524 11.526 14.067 1.00 78.00 268 ARG A C 1
ATOM 2117 O O . ARG A 1 268 ? -10.834 12.716 14.134 1.00 78.00 268 ARG A O 1
ATOM 2124 N N . GLY A 1 269 ? -9.708 11.058 13.124 1.00 76.94 269 GLY A N 1
ATOM 2125 C CA . GLY A 1 269 ? -9.017 11.866 12.118 1.00 76.94 269 GLY A CA 1
ATOM 2126 C C . GLY A 1 269 ? -9.744 12.024 10.780 1.00 76.94 269 GLY A C 1
ATOM 2127 O O . GLY A 1 269 ? -10.442 11.136 10.296 1.00 76.94 269 GLY A O 1
ATOM 2128 N N . GLY A 1 270 ? -9.524 13.171 10.126 1.00 74.44 270 GLY A N 1
ATOM 2129 C CA . GLY A 1 270 ? -10.211 13.540 8.880 1.00 74.44 270 GLY A CA 1
ATOM 2130 C C . GLY A 1 270 ? -9.912 12.649 7.667 1.00 74.44 270 GLY A C 1
ATOM 2131 O O . GLY A 1 270 ? -10.786 12.486 6.821 1.00 74.44 270 GLY A O 1
ATOM 2132 N N . LEU A 1 271 ? -8.712 12.059 7.580 1.00 71.25 271 LEU A N 1
ATOM 2133 C CA . LEU A 1 271 ? -8.367 11.122 6.499 1.00 71.25 271 LEU A CA 1
ATOM 2134 C C . LEU A 1 271 ? -9.216 9.850 6.585 1.00 71.25 271 LEU A C 1
ATOM 2136 O O . LEU A 1 271 ? -9.871 9.478 5.616 1.00 71.25 271 LEU A O 1
ATOM 2140 N N . LEU A 1 272 ? -9.270 9.252 7.775 1.00 84.38 272 LEU A N 1
ATOM 2141 C CA . LEU A 1 272 ? -10.042 8.045 8.044 1.00 84.38 272 LEU A CA 1
ATOM 2142 C C . LEU A 1 272 ? -11.548 8.265 7.844 1.00 84.38 272 LEU A C 1
ATOM 2144 O O . LEU A 1 272 ? -12.233 7.413 7.288 1.00 84.38 272 LEU A O 1
ATOM 2148 N N . LEU A 1 273 ? -12.061 9.436 8.238 1.00 87.44 273 LEU A N 1
ATOM 2149 C CA . LEU A 1 273 ? -13.470 9.785 8.039 1.00 87.44 273 LEU A CA 1
ATOM 2150 C C . LEU A 1 273 ? -13.872 9.807 6.561 1.00 87.44 273 LEU A C 1
ATOM 2152 O O . LEU A 1 273 ? -14.982 9.395 6.238 1.00 87.44 273 LEU A O 1
ATOM 2156 N N . ARG A 1 274 ? -12.988 10.265 5.665 1.00 85.81 274 ARG A N 1
ATOM 2157 C CA . ARG A 1 274 ? -13.266 10.257 4.224 1.00 85.81 274 ARG A CA 1
ATOM 2158 C C . ARG A 1 274 ? -13.355 8.829 3.687 1.00 85.81 274 ARG A C 1
ATOM 2160 O O . ARG A 1 274 ? -14.353 8.500 3.056 1.00 85.81 274 ARG A O 1
ATOM 2167 N N . GLY A 1 275 ? -12.367 7.986 3.990 1.00 87.00 275 GLY A N 1
ATOM 2168 C CA . GLY A 1 275 ? -12.387 6.582 3.568 1.00 87.00 275 GLY A CA 1
ATOM 2169 C C . GLY A 1 275 ? -13.627 5.847 4.088 1.00 87.00 275 GLY A C 1
ATOM 2170 O O . GLY A 1 275 ? -14.266 5.105 3.352 1.00 87.00 275 GLY A O 1
ATOM 2171 N N . LEU A 1 276 ? -14.044 6.114 5.331 1.00 91.38 276 LEU A N 1
ATOM 2172 C CA . LEU A 1 276 ? -15.262 5.532 5.907 1.00 91.38 276 LEU A CA 1
ATOM 2173 C C . LEU A 1 276 ? -16.549 6.010 5.225 1.00 91.38 276 LEU A C 1
ATOM 2175 O O . LEU A 1 276 ? -17.496 5.233 5.119 1.00 91.38 276 LEU A O 1
ATOM 2179 N N . GLN A 1 277 ? -16.611 7.267 4.778 1.00 91.31 277 GLN A N 1
ATOM 2180 C CA . GLN A 1 277 ? -17.743 7.768 3.990 1.00 91.31 277 GLN A CA 1
ATOM 2181 C C . GLN A 1 277 ? -17.827 7.058 2.639 1.00 91.31 277 GLN A C 1
ATOM 2183 O O . GLN A 1 277 ? -18.913 6.630 2.248 1.00 91.31 277 GLN A O 1
ATOM 2188 N N . ASP A 1 278 ? -16.686 6.904 1.968 1.00 89.69 278 ASP A N 1
ATOM 2189 C CA . ASP A 1 278 ? -16.598 6.199 0.691 1.00 89.69 278 ASP A CA 1
ATOM 2190 C C . ASP A 1 278 ? -16.975 4.716 0.870 1.00 89.69 278 ASP A C 1
ATOM 2192 O O . ASP A 1 278 ? -17.797 4.201 0.115 1.00 89.69 278 ASP A O 1
ATOM 2196 N N . LEU A 1 279 ? -16.489 4.058 1.931 1.00 92.69 279 LEU A N 1
ATOM 2197 C CA . LEU A 1 279 ? -16.850 2.677 2.262 1.00 92.69 279 LEU A CA 1
ATOM 2198 C C . LEU A 1 279 ? -18.351 2.542 2.521 1.00 92.69 279 LEU A C 1
ATOM 2200 O O . LEU A 1 279 ? -18.999 1.689 1.919 1.00 92.69 279 LEU A O 1
ATOM 2204 N N . HIS A 1 280 ? -18.923 3.414 3.356 1.00 93.00 280 HIS A N 1
ATOM 2205 C CA . HIS A 1 280 ? -20.349 3.398 3.682 1.00 93.00 280 HIS A CA 1
ATOM 2206 C C . HIS A 1 280 ? -21.243 3.571 2.452 1.00 93.00 280 HIS A C 1
ATOM 2208 O O . HIS A 1 280 ? -22.294 2.947 2.371 1.00 93.00 280 HIS A O 1
ATOM 2214 N N . ALA A 1 281 ? -20.824 4.382 1.476 1.00 91.62 281 ALA A N 1
ATOM 2215 C CA . ALA A 1 281 ? -21.567 4.584 0.234 1.00 91.62 281 ALA A CA 1
ATOM 2216 C C . ALA A 1 281 ? -21.630 3.329 -0.660 1.00 91.62 281 ALA A C 1
ATOM 2218 O O . ALA A 1 281 ? -22.403 3.305 -1.619 1.00 91.62 281 ALA A O 1
ATOM 2219 N N . THR A 1 282 ? -20.818 2.309 -0.366 1.00 88.25 282 THR A N 1
ATOM 2220 C CA . THR A 1 282 ? -20.763 1.037 -1.106 1.00 88.25 282 THR A CA 1
ATOM 2221 C C . THR A 1 282 ? -21.430 -0.136 -0.382 1.00 88.25 282 THR A C 1
ATOM 2223 O O . THR A 1 282 ? -21.482 -1.233 -0.939 1.00 88.25 282 THR A O 1
ATOM 2226 N N . LEU A 1 283 ? -21.941 0.089 0.836 1.00 87.88 283 LEU A N 1
ATOM 2227 C CA . LEU A 1 283 ? -22.744 -0.865 1.609 1.00 87.88 283 LEU A CA 1
ATOM 2228 C C . LEU A 1 283 ? -24.211 -0.769 1.189 1.00 87.88 283 LEU A C 1
ATOM 2230 O O . LEU A 1 283 ? -24.856 -1.833 1.091 1.00 87.88 283 LEU A O 1
#

pLDDT: mean 70.41, std 32.08, range [21.5, 98.88]

Organism: NCBI:txid119981

Radius of gyration: 26.08 Å; chains: 1; bounding box: 62×87×59 Å

Foldseek 3Di:
DDDDDDDDPDDDDPPDDDDDDDDDDDDDDDDDDDDDDDDDDDDDDDDCPPDDDPVVVVVVVVVVVVVVVVVVVVVPPPDDDDDDDDDDDDDDDDDDDDDDDDDDDDPDDPDDPQCPFDWQDRSVCLLVLLLQLFAPPDLVSVVVSLVVNANIQHDQQAGGSSLLVSLLSLLVCVVVVNGDLSSLLSSLVSLLSLLVHFHHPVCVVVVNRCSSVSSLVSVLVSLVVLLVCLQVDLRLSNLLSSLSNCLRRPPDLVSLVSSLVSPVVNDDDPSSVVSSVSSVVND

Sequence (283 aa):
MTLIFWNKHVQPEMISLVKKDVKPQLLPADIRMTGVSWREPVAIQLDVRKMTSRASLVVILKIYISLKQLGPALEMKSQFVGDVKSNMTKISSHRELSISQGVHGMPDDDFVDWSHVRAAEDPTVLPGAVGEMMEAPTPEIAKKAYWRIEGNAFFQRELYQAAEPVTRLVVDRIKSDQWSQYGLGMGLDLLVEIAMGWPALSEQMHGDNTLDQRCRSIITSLLPYLYALLSDLTDERALAGIVDLTCELEDDRDRRQQVYDCVAPISRGGLLLRGLQDLHATL